Protein AF-0000000081608900 (afdb_homodimer)

pLDDT: mean 94.71, std 3.97, range [65.19, 98.69]

Sequence (304 aa):
MAKDMTLLWGSGSPPCWRIMITLEEKNLQGYNQKLLSFEKGEHKSKEVMEINPRGQLPAFKCGDVPLNESCAACFHLECKYKTQGTKLIPDCEVGRAQILQRVFEVNALTEKSSIVLYYNWMVPEGERHDSAVKRNKEALTAELKLWEGYLQMAKDMTLLWGSGSPPCWRIMITLEEKNLQGYNQKLLSFEKGEHKSKEVMEINPRGQLPAFKCGDVPLNESCAACFHLECKYKTQGTKLIPDCEVGRAQILQRVFEVNALTEKSSIVLYYNWMVPEGERHDSAVKRNKEALTAELKLWEGYLQ

Foldseek 3Di:
DQALKEWEAEPPDPLSVLLVVLCVQQVNDDYHYDYDDVVVLCLQPPVNCVQPVVSDPTFMDRRPDTDGGSLSSSVVSCVVSVPGGDNPQDPDPVRNVVVVVVSVLVVVLVVLVCCQVCVPVPDDPVRDDPVVNVVSVVSNVVSVVVVVVVVD/DQALKEWEAEPPDPLSVLLVVLCVQQVNDDYHYDYDDVVVLCLQPPVNCVQPVVSDPTFMDRRPDTDGGSVSSSVVSCVVSVVGGDNPQDPDPVRNVVVVVVSVLVVVLVVLVCCQPCVPVPDDPVRDDPVVNVVSVVSNVVSVVVVVVVVD

Nearest PDB structures (foldseek):
  6f01-assembly1_A  TM=7.827E-01  e=2.552E-08  Arabidopsis thaliana
  6f05-assembly4_E  TM=8.121E-01  e=6.643E-08  Arabidopsis thaliana
  6ezy-assembly1_A  TM=7.747E-01  e=3.241E-08  Arabidopsis thaliana
  6f05-assembly2_A  TM=8.000E-01  e=6.257E-08  Arabidopsis thaliana
  5a5k-assembly4_N  TM=7.366E-01  e=1.009E-07  Arabidopsis thaliana

Structure (mmCIF, N/CA/C/O backbone):
data_AF-0000000081608900-model_v1
#
loop_
_entity.id
_entity.type
_entity.pdbx_description
1 polymer 'Glutathione S-transferase A-like'
#
loop_
_atom_site.group_PDB
_atom_site.id
_atom_site.type_symbol
_atom_site.label_atom_id
_atom_site.label_alt_id
_atom_site.label_comp_id
_atom_site.label_asym_id
_atom_site.label_entity_id
_atom_site.label_seq_id
_atom_site.pdbx_PDB_ins_code
_atom_site.Cartn_x
_atom_site.Cartn_y
_atom_site.Cartn_z
_atom_site.occupancy
_atom_site.B_iso_or_equiv
_atom_site.auth_seq_id
_atom_site.auth_comp_id
_atom_site.auth_asym_id
_atom_site.auth_atom_id
_atom_site.pdbx_PDB_model_num
ATOM 1 N N . MET A 1 1 ? 21.922 20.281 3.809 1 65.19 1 MET A N 1
ATOM 2 C CA . MET A 1 1 ? 22.562 19.016 3.504 1 65.19 1 MET A CA 1
ATOM 3 C C . MET A 1 1 ? 21.953 17.891 4.324 1 65.19 1 MET A C 1
ATOM 5 O O . MET A 1 1 ? 21.516 18.094 5.449 1 65.19 1 MET A O 1
ATOM 9 N N . ALA A 1 2 ? 21.609 16.656 3.584 1 79.75 2 ALA A N 1
ATOM 10 C CA . ALA A 1 2 ? 20.906 15.539 4.203 1 79.75 2 ALA A CA 1
ATOM 11 C C . ALA A 1 2 ? 21.891 14.469 4.676 1 79.75 2 ALA A C 1
ATOM 13 O O . ALA A 1 2 ? 21.656 13.273 4.492 1 79.75 2 ALA A O 1
ATOM 14 N N . LYS A 1 3 ? 22.922 14.922 5.5 1 85.25 3 LYS A N 1
ATOM 15 C CA . LYS A 1 3 ? 24.047 14.062 5.84 1 85.25 3 LYS A CA 1
ATOM 16 C C . LYS A 1 3 ? 23.625 12.969 6.82 1 85.25 3 LYS A C 1
ATOM 18 O O . LYS A 1 3 ? 24.312 11.953 6.953 1 85.25 3 LYS A O 1
ATOM 23 N N . ASP A 1 4 ? 22.562 13.117 7.379 1 92.12 4 ASP A N 1
ATOM 24 C CA . ASP A 1 4 ? 22.141 12.141 8.383 1 92.12 4 ASP A CA 1
ATOM 25 C C . ASP A 1 4 ? 21.188 11.109 7.773 1 92.12 4 ASP A C 1
ATOM 27 O O . ASP A 1 4 ? 20.594 10.305 8.5 1 92.12 4 ASP A O 1
ATOM 31 N N . MET A 1 5 ? 21.188 11.102 6.391 1 95.81 5 MET A N 1
ATOM 32 C CA . MET A 1 5 ? 20.344 10.133 5.691 1 95.81 5 MET A CA 1
ATOM 33 C C . MET A 1 5 ? 21.203 9.109 4.949 1 95.81 5 MET A C 1
ATOM 35 O O . MET A 1 5 ? 22.281 9.43 4.457 1 95.81 5 MET A O 1
ATOM 39 N N . THR A 1 6 ? 20.672 7.883 4.926 1 97.56 6 THR A N 1
ATOM 40 C CA . THR A 1 6 ? 21.312 6.797 4.191 1 97.56 6 THR A CA 1
ATOM 41 C C . THR A 1 6 ? 20.297 6.062 3.32 1 97.56 6 THR A C 1
ATOM 43 O O . THR A 1 6 ? 19.234 5.68 3.795 1 97.56 6 THR A O 1
ATOM 46 N N . LEU A 1 7 ? 20.688 5.922 2.047 1 98.19 7 LEU A N 1
ATOM 47 C CA . LEU A 1 7 ? 19.844 5.195 1.106 1 98.19 7 LEU A CA 1
ATOM 48 C C . LEU A 1 7 ? 20.609 4.062 0.441 1 98.19 7 LEU A C 1
ATOM 50 O O . LEU A 1 7 ? 21.547 4.309 -0.317 1 98.19 7 LEU A O 1
ATOM 54 N N . LEU A 1 8 ? 20.297 2.852 0.807 1 98.69 8 LEU A N 1
ATOM 55 C CA . LEU A 1 8 ? 20.734 1.687 0.047 1 98.69 8 LEU A CA 1
ATOM 56 C C . LEU A 1 8 ? 19.734 1.343 -1.05 1 98.69 8 LEU A C 1
ATOM 58 O O . LEU A 1 8 ? 18.547 1.167 -0.777 1 98.69 8 LEU A O 1
ATOM 62 N N . TRP A 1 9 ? 20.234 1.292 -2.283 1 98.38 9 TRP A N 1
ATOM 63 C CA . TRP A 1 9 ? 19.297 1.194 -3.396 1 98.38 9 TRP A CA 1
ATOM 64 C C . TRP A 1 9 ? 19.859 0.31 -4.504 1 98.38 9 TRP A C 1
ATOM 66 O O . TRP A 1 9 ? 21.031 -0.037 -4.492 1 98.38 9 TRP A O 1
ATOM 76 N N . GLY A 1 10 ? 18.984 -0.191 -5.277 1 97.5 10 GLY A N 1
ATOM 77 C CA . GLY A 1 10 ? 19.344 -0.96 -6.453 1 97.5 10 GLY A CA 1
ATOM 78 C C . GLY A 1 10 ? 18.891 -0.324 -7.75 1 97.5 10 GLY A C 1
ATOM 79 O O . GLY A 1 10 ? 17.781 0.234 -7.816 1 97.5 10 GLY A O 1
ATOM 80 N N . SER A 1 11 ? 19.719 -0.5 -8.789 1 94.75 11 SER A N 1
ATOM 81 C CA . SER A 1 11 ? 19.391 0.067 -10.094 1 94.75 11 SER A CA 1
ATOM 82 C C . SER A 1 11 ? 18.156 -0.606 -10.688 1 94.75 11 SER A C 1
ATOM 84 O O . SER A 1 11 ? 18 -1.825 -10.586 1 94.75 11 SER A O 1
ATOM 86 N N . GLY A 1 12 ? 17.266 0.297 -11.297 1 91.19 12 GLY A N 1
ATOM 87 C CA . GLY A 1 12 ? 16.078 -0.234 -11.945 1 91.19 12 GLY A CA 1
ATOM 88 C C . GLY A 1 12 ? 14.922 -0.457 -10.992 1 91.19 12 GLY A C 1
ATOM 89 O O . GLY A 1 12 ? 13.836 -0.859 -11.414 1 91.19 12 GLY A O 1
ATOM 90 N N . SER A 1 13 ? 15.094 -0.244 -9.742 1 93.5 13 SER A N 1
ATOM 91 C CA . SER A 1 13 ? 14.039 -0.429 -8.75 1 93.5 13 SER A CA 1
ATOM 92 C C . SER A 1 13 ? 13.172 0.817 -8.625 1 93.5 13 SER A C 1
ATOM 94 O O . SER A 1 13 ? 13.617 1.842 -8.102 1 93.5 13 SER A O 1
ATOM 96 N N . PRO A 1 14 ? 11.953 0.73 -9.062 1 93.62 14 PRO A N 1
ATOM 97 C CA . PRO A 1 14 ? 11.062 1.89 -8.969 1 93.62 14 PRO A CA 1
ATOM 98 C C . PRO A 1 14 ? 10.883 2.385 -7.535 1 93.62 14 PRO A C 1
ATOM 100 O O . PRO A 1 14 ? 10.938 3.59 -7.281 1 93.62 14 PRO A O 1
ATOM 103 N N . PRO A 1 15 ? 10.773 1.469 -6.566 1 95.81 15 PRO A N 1
ATOM 104 C CA . PRO A 1 15 ? 10.672 1.967 -5.191 1 95.81 15 PRO A CA 1
ATOM 105 C C . PRO A 1 15 ? 11.906 2.752 -4.754 1 95.81 15 PRO A C 1
ATOM 107 O O . PRO A 1 15 ? 11.797 3.699 -3.973 1 95.81 15 PRO A O 1
ATOM 110 N N . CYS A 1 16 ? 13.031 2.42 -5.18 1 97.56 16 CYS A N 1
ATOM 111 C CA . CYS A 1 16 ? 14.242 3.18 -4.879 1 97.56 16 CYS A CA 1
ATOM 112 C C . CYS A 1 16 ? 14.211 4.543 -5.559 1 97.56 16 CYS A C 1
ATOM 114 O O . CYS A 1 16 ? 14.508 5.562 -4.93 1 97.56 16 CYS A O 1
ATOM 116 N N . TRP A 1 17 ? 13.797 4.512 -6.773 1 97.19 17 TRP A N 1
ATOM 117 C CA . TRP A 1 17 ? 13.773 5.75 -7.551 1 97.19 17 TRP A CA 1
ATOM 118 C C . TRP A 1 17 ? 12.766 6.738 -6.961 1 97.19 17 TRP A C 1
ATOM 120 O O . TRP A 1 17 ? 12.984 7.949 -7 1 97.19 17 TRP A O 1
ATOM 130 N N . ARG A 1 18 ? 11.711 6.277 -6.43 1 96.88 18 ARG A N 1
ATOM 131 C CA . ARG A 1 18 ? 10.719 7.141 -5.812 1 96.88 18 ARG A CA 1
ATOM 132 C C . ARG A 1 18 ? 11.336 7.992 -4.711 1 96.88 18 ARG A C 1
ATOM 134 O O . ARG A 1 18 ? 11.078 9.195 -4.629 1 96.88 18 ARG A O 1
ATOM 141 N N . ILE A 1 19 ? 12.102 7.375 -3.871 1 97.75 19 ILE A N 1
ATOM 142 C CA . ILE A 1 19 ? 12.75 8.086 -2.771 1 97.75 19 ILE A CA 1
ATOM 143 C C . ILE A 1 19 ? 13.766 9.078 -3.326 1 97.75 19 ILE A C 1
ATOM 145 O O . ILE A 1 19 ? 13.82 10.227 -2.885 1 97.75 19 ILE A O 1
ATOM 149 N N . MET A 1 20 ? 14.477 8.648 -4.34 1 97.81 20 MET A N 1
ATOM 150 C CA . MET A 1 20 ? 15.5 9.508 -4.934 1 97.81 20 MET A CA 1
ATOM 151 C C . MET A 1 20 ? 14.867 10.742 -5.566 1 97.81 20 MET A C 1
ATOM 153 O O . MET A 1 20 ? 15.375 11.852 -5.398 1 97.81 20 MET A O 1
ATOM 157 N N . ILE A 1 21 ? 13.828 10.523 -6.273 1 97.94 21 ILE A N 1
ATOM 158 C CA . ILE A 1 21 ? 13.117 11.641 -6.898 1 97.94 21 ILE A CA 1
ATOM 159 C C . ILE A 1 21 ? 12.609 12.602 -5.824 1 97.94 21 ILE A C 1
ATOM 161 O O . ILE A 1 21 ? 12.75 13.82 -5.953 1 97.94 21 ILE A O 1
ATOM 165 N N . THR A 1 22 ? 12.047 12.07 -4.742 1 97.75 22 THR A N 1
ATOM 166 C CA . THR A 1 22 ? 11.555 12.906 -3.652 1 97.75 22 THR A CA 1
ATOM 167 C C . THR A 1 22 ? 12.688 13.695 -3.018 1 97.75 22 THR A C 1
ATOM 169 O O . THR A 1 22 ? 12.539 14.891 -2.742 1 97.75 22 THR A O 1
ATOM 172 N N . LEU A 1 23 ? 13.797 13.055 -2.809 1 97.88 23 LEU A N 1
ATOM 173 C CA . LEU A 1 23 ? 14.953 13.734 -2.244 1 97.88 23 LEU A CA 1
ATOM 174 C C . LEU A 1 23 ? 15.391 14.898 -3.133 1 97.88 23 LEU A C 1
ATOM 176 O O . LEU A 1 23 ? 15.664 15.992 -2.641 1 97.88 23 LEU A O 1
ATOM 180 N N . GLU A 1 24 ? 15.383 14.625 -4.391 1 97.69 24 GLU A N 1
ATOM 181 C CA . GLU A 1 24 ? 15.75 15.68 -5.336 1 97.69 24 GLU A CA 1
ATOM 182 C C . GLU A 1 24 ? 14.742 16.828 -5.305 1 97.69 24 GLU A C 1
ATOM 184 O O . GLU A 1 24 ? 15.125 18 -5.242 1 97.69 24 GLU A O 1
ATOM 189 N N . GLU A 1 25 ? 13.492 16.516 -5.328 1 97.88 25 GLU A N 1
ATOM 190 C CA . GLU A 1 25 ? 12.438 17.516 -5.328 1 97.88 25 GLU A CA 1
ATOM 191 C C . GLU A 1 25 ? 12.484 18.359 -4.062 1 97.88 25 GLU A C 1
ATOM 193 O O . GLU A 1 25 ? 12.109 19.547 -4.086 1 97.88 25 GLU A O 1
ATOM 198 N N . LYS A 1 26 ? 12.992 17.812 -2.982 1 97.44 26 LYS A N 1
ATOM 199 C CA . LYS A 1 26 ? 13.031 18.516 -1.702 1 97.44 26 LYS A CA 1
ATOM 200 C C . LYS A 1 26 ? 14.383 19.188 -1.488 1 97.44 26 LYS A C 1
ATOM 202 O O . LYS A 1 26 ? 14.633 19.766 -0.427 1 97.44 26 LYS A O 1
ATOM 207 N N . ASN A 1 27 ? 15.234 19.109 -2.482 1 97.44 27 ASN A N 1
ATOM 208 C CA . ASN A 1 27 ? 16.562 19.703 -2.43 1 97.44 27 ASN A CA 1
ATOM 209 C C . ASN A 1 27 ? 17.391 19.109 -1.288 1 97.44 27 ASN A C 1
ATOM 211 O O . ASN A 1 27 ? 18.047 19.859 -0.548 1 97.44 27 ASN A O 1
ATOM 215 N N . LEU A 1 28 ? 17.219 17.891 -1.154 1 95.94 28 LEU A N 1
ATOM 216 C CA . LEU A 1 28 ? 18 17.156 -0.168 1 95.94 28 LEU A CA 1
ATOM 217 C C . LEU A 1 28 ? 19.141 16.391 -0.837 1 95.94 28 LEU A C 1
ATOM 219 O O . LEU A 1 28 ? 18.922 15.328 -1.41 1 95.94 28 LEU A O 1
ATOM 223 N N . GLN A 1 29 ? 20.266 17 -0.78 1 94.44 29 GLN A N 1
ATOM 224 C CA . GLN A 1 29 ? 21.453 16.438 -1.419 1 94.44 29 GLN A CA 1
ATOM 225 C C . GLN A 1 29 ? 22.531 16.109 -0.389 1 94.44 29 GLN A C 1
ATOM 227 O O . GLN A 1 29 ? 22.406 16.469 0.783 1 94.44 29 GLN A O 1
ATOM 232 N N . GLY A 1 30 ? 23.406 15.352 -0.835 1 94.62 30 GLY A N 1
ATOM 233 C CA . GLY A 1 30 ? 24.562 15.047 0.01 1 94.62 30 GLY A CA 1
ATOM 234 C C . GLY A 1 30 ? 24.281 13.938 1.011 1 94.62 30 GLY A C 1
ATOM 235 O O . GLY A 1 30 ? 25 13.805 2.004 1 94.62 30 GLY A O 1
ATOM 236 N N . TYR A 1 31 ? 23.188 13.219 0.79 1 96.31 31 TYR A N 1
ATOM 237 C CA . TYR A 1 31 ? 22.922 12.062 1.64 1 96.31 31 TYR A CA 1
ATOM 238 C C . TYR A 1 31 ? 23.828 10.898 1.275 1 96.31 31 TYR A C 1
ATOM 240 O O . TYR A 1 31 ? 24.328 10.82 0.154 1 96.31 31 TYR A O 1
ATOM 248 N N . ASN A 1 32 ? 24.047 10 2.279 1 96.75 32 ASN A N 1
ATOM 249 C CA . ASN A 1 32 ? 24.781 8.766 2.01 1 96.75 32 ASN A CA 1
ATOM 250 C C . ASN A 1 32 ? 23.969 7.797 1.164 1 96.75 32 ASN A C 1
ATOM 252 O O . ASN A 1 32 ? 22.75 7.66 1.36 1 96.75 32 ASN A O 1
ATOM 256 N N . GLN A 1 33 ? 24.641 7.23 0.178 1 97.31 33 GLN A N 1
ATOM 257 C CA . GLN A 1 33 ? 23.938 6.227 -0.609 1 97.31 33 GLN A CA 1
ATOM 258 C C . GLN A 1 33 ? 24.891 5.152 -1.116 1 97.31 33 GLN A C 1
ATOM 260 O O . GLN A 1 33 ? 26.094 5.379 -1.206 1 97.31 33 GLN A O 1
ATOM 265 N N . LYS A 1 34 ? 24.359 4.055 -1.37 1 98.19 34 LYS A N 1
ATOM 266 C CA . LYS A 1 34 ? 25.109 2.926 -1.92 1 98.19 34 LYS A CA 1
ATOM 267 C C . LYS A 1 34 ? 24.266 2.146 -2.926 1 98.19 34 LYS A C 1
ATOM 269 O O . LYS A 1 34 ? 23.125 1.765 -2.631 1 98.19 34 LYS A O 1
ATOM 274 N N . LEU A 1 35 ? 24.812 1.997 -4.082 1 98.38 35 LEU A N 1
ATOM 275 C CA . LEU A 1 35 ? 24.188 1.146 -5.098 1 98.38 35 LEU A CA 1
ATOM 276 C C . LEU A 1 35 ? 24.516 -0.323 -4.836 1 98.38 35 LEU A C 1
ATOM 278 O O . LEU A 1 35 ? 25.672 -0.696 -4.691 1 98.38 35 LEU A O 1
ATOM 282 N N . LEU A 1 36 ? 23.484 -1.136 -4.734 1 98.38 36 LEU A N 1
ATOM 283 C CA . LEU A 1 36 ? 23.641 -2.564 -4.484 1 98.38 36 LEU A CA 1
ATOM 284 C C . LEU A 1 36 ? 23.094 -3.381 -5.648 1 98.38 36 LEU A C 1
ATOM 286 O O . LEU A 1 36 ? 22.203 -2.92 -6.367 1 98.38 36 LEU A O 1
ATOM 290 N N . SER A 1 37 ? 23.641 -4.602 -5.816 1 96.94 37 SER A N 1
ATOM 291 C CA . SER A 1 37 ? 23.234 -5.488 -6.902 1 96.94 37 SER A CA 1
ATOM 292 C C . SER A 1 37 ? 22.219 -6.527 -6.43 1 96.94 37 SER A C 1
ATOM 294 O O . SER A 1 37 ? 22.516 -7.312 -5.527 1 96.94 37 SER A O 1
ATOM 296 N N . PHE A 1 38 ? 21.094 -6.59 -7.176 1 92.19 38 PHE A N 1
ATOM 297 C CA . PHE A 1 38 ? 20.141 -7.652 -6.898 1 92.19 38 PHE A CA 1
ATOM 298 C C . PHE A 1 38 ? 20.688 -9.008 -7.34 1 92.19 38 PHE A C 1
ATOM 300 O O . PHE A 1 38 ? 20.516 -10.008 -6.641 1 92.19 38 PHE A O 1
ATOM 307 N N . GLU A 1 39 ? 21.328 -9.023 -8.453 1 91.88 39 GLU A N 1
ATOM 308 C CA . GLU A 1 39 ? 21.875 -10.25 -9.031 1 91.88 39 GLU A CA 1
ATOM 309 C C . GLU A 1 39 ? 22.859 -10.93 -8.078 1 91.88 39 GLU A C 1
ATOM 311 O O . GLU A 1 39 ? 22.906 -12.156 -7.996 1 91.88 39 GLU A O 1
ATOM 316 N N . LYS A 1 40 ? 23.594 -10.164 -7.348 1 96.06 40 LYS A N 1
ATOM 317 C CA . LYS A 1 40 ? 24.609 -10.688 -6.438 1 96.06 40 LYS A CA 1
ATOM 318 C C . LYS A 1 40 ? 24.031 -10.953 -5.055 1 96.06 40 LYS A C 1
ATOM 320 O O . LYS A 1 40 ? 24.75 -11.32 -4.129 1 96.06 40 LYS A O 1
ATOM 325 N N . GLY A 1 41 ? 22.781 -10.617 -4.895 1 95.38 41 GLY A N 1
ATOM 326 C CA . GLY A 1 41 ? 22.109 -10.867 -3.623 1 95.38 41 GLY A CA 1
ATOM 327 C C . GLY A 1 41 ? 22.469 -9.859 -2.551 1 95.38 41 GLY A C 1
ATOM 328 O O . GLY A 1 41 ? 22.281 -10.125 -1.359 1 95.38 41 GLY A O 1
ATOM 329 N N . GLU A 1 42 ? 22.922 -8.734 -2.881 1 97.56 42 GLU A N 1
ATOM 330 C CA . GLU A 1 42 ? 23.406 -7.746 -1.921 1 97.56 42 GLU A CA 1
ATOM 331 C C . GLU A 1 42 ? 22.266 -7.152 -1.109 1 97.56 42 GLU A C 1
ATOM 333 O O . GLU A 1 42 ? 22.484 -6.566 -0.048 1 97.56 42 GLU A O 1
ATOM 338 N N . HIS A 1 43 ? 21.031 -7.309 -1.649 1 95.94 43 HIS A N 1
ATOM 339 C CA . HIS A 1 43 ? 19.859 -6.844 -0.902 1 95.94 43 HIS A CA 1
ATOM 340 C C . HIS A 1 43 ? 19.625 -7.691 0.342 1 95.94 43 HIS A C 1
ATOM 342 O O . HIS A 1 43 ? 18.844 -7.316 1.219 1 95.94 43 HIS A O 1
ATOM 348 N N . LYS A 1 44 ? 20.391 -8.766 0.48 1 97 44 LYS A N 1
ATOM 349 C CA . LYS A 1 44 ? 20.297 -9.609 1.664 1 97 44 LYS A CA 1
ATOM 350 C C . LYS A 1 44 ? 21.516 -9.438 2.57 1 97 44 LYS A C 1
ATOM 352 O O . LYS A 1 44 ? 21.688 -10.188 3.531 1 97 44 LYS A O 1
ATOM 357 N N . SER A 1 45 ? 22.328 -8.508 2.27 1 97.5 45 SER A N 1
ATOM 358 C CA . SER A 1 45 ? 23.516 -8.258 3.066 1 97.5 45 SER A CA 1
ATOM 359 C C . SER A 1 45 ? 23.156 -7.805 4.477 1 97.5 45 SER A C 1
ATOM 361 O O . SER A 1 45 ? 22.047 -7.348 4.719 1 97.5 45 SER A O 1
ATOM 363 N N . LYS A 1 46 ? 24.141 -7.895 5.383 1 97.44 46 LYS A N 1
ATOM 364 C CA . LYS A 1 46 ? 23.953 -7.461 6.766 1 97.44 46 LYS A CA 1
ATOM 365 C C . LYS A 1 46 ? 23.625 -5.973 6.832 1 97.44 46 LYS A C 1
ATOM 367 O O . LYS A 1 46 ? 22.797 -5.555 7.637 1 97.44 46 LYS A O 1
ATOM 372 N N . GLU A 1 47 ? 24.266 -5.238 5.988 1 96.5 47 GLU A N 1
ATOM 373 C CA . GLU A 1 47 ? 24.047 -3.795 5.961 1 96.5 47 GLU A CA 1
ATOM 374 C C . GLU A 1 47 ? 22.594 -3.461 5.641 1 96.5 47 GLU A C 1
ATOM 376 O O . GLU A 1 47 ? 22.016 -2.559 6.242 1 96.5 47 GLU A O 1
ATOM 381 N N . VAL A 1 48 ? 22 -4.188 4.691 1 97.88 48 VAL A N 1
ATOM 382 C CA . VAL A 1 48 ? 20.609 -3.975 4.32 1 97.88 48 VAL A CA 1
ATOM 383 C C . VAL A 1 48 ? 19.703 -4.484 5.434 1 97.88 48 VAL A C 1
ATOM 385 O O . VAL A 1 48 ? 18.781 -3.779 5.867 1 97.88 48 VAL A O 1
ATOM 388 N N . MET A 1 49 ? 20.031 -5.641 5.965 1 96.38 49 MET A N 1
ATOM 389 C CA . MET A 1 49 ? 19.172 -6.297 6.953 1 96.38 49 MET A CA 1
ATOM 390 C C . MET A 1 49 ? 19.109 -5.48 8.242 1 96.38 49 MET A C 1
ATOM 392 O O . MET A 1 49 ? 18.094 -5.508 8.945 1 96.38 49 MET A O 1
ATOM 396 N N . GLU A 1 50 ? 20.078 -4.691 8.547 1 94.88 50 GLU A N 1
ATOM 397 C CA . GLU A 1 50 ? 20.109 -3.852 9.742 1 94.88 50 GLU A CA 1
ATOM 398 C C . GLU A 1 50 ? 19.125 -2.693 9.633 1 94.88 50 GLU A C 1
ATOM 400 O O . GLU A 1 50 ? 18.625 -2.203 10.648 1 94.88 50 GLU A O 1
ATOM 405 N N . ILE A 1 51 ? 18.859 -2.314 8.414 1 95 51 ILE A N 1
ATOM 406 C CA . ILE A 1 51 ? 17.953 -1.196 8.203 1 95 51 ILE A CA 1
ATOM 407 C C . ILE A 1 51 ? 16.562 -1.724 7.863 1 95 51 ILE A C 1
ATOM 409 O O . ILE A 1 51 ? 15.562 -1.242 8.406 1 95 51 ILE A O 1
ATOM 413 N N . ASN A 1 52 ? 16.516 -2.758 7.023 1 96.25 52 ASN A N 1
ATOM 414 C CA . ASN A 1 52 ? 15.281 -3.367 6.539 1 96.25 52 ASN A CA 1
ATOM 415 C C . ASN A 1 52 ? 15.273 -4.879 6.762 1 96.25 52 ASN A C 1
ATOM 417 O O . ASN A 1 52 ? 15.727 -5.637 5.898 1 96.25 52 ASN A O 1
ATOM 421 N N . PRO A 1 53 ? 14.68 -5.332 7.75 1 94.25 53 PRO A N 1
ATOM 422 C CA . PRO A 1 53 ? 14.703 -6.758 8.078 1 94.25 53 PRO A CA 1
ATOM 423 C C . PRO A 1 53 ? 14.016 -7.621 7.02 1 94.25 53 PRO A C 1
ATOM 425 O O . PRO A 1 53 ? 14.117 -8.852 7.055 1 94.25 53 PRO A O 1
ATOM 428 N N . ARG A 1 54 ? 13.383 -7.023 6.066 1 94.88 54 ARG A N 1
ATOM 429 C CA . ARG A 1 54 ? 12.758 -7.77 4.977 1 94.88 54 ARG A CA 1
ATOM 430 C C . ARG A 1 54 ? 13.781 -8.102 3.895 1 94.88 54 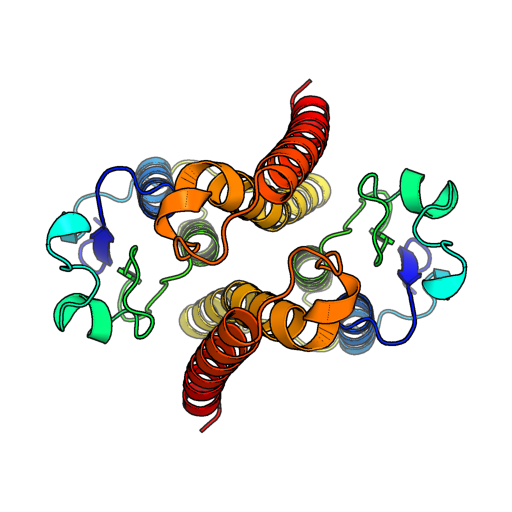ARG A C 1
ATOM 432 O O . ARG A 1 54 ? 13.492 -8.883 2.982 1 94.88 54 ARG A O 1
ATOM 439 N N . GLY A 1 55 ? 14.969 -7.516 4.008 1 95.88 55 GLY A N 1
ATOM 440 C CA . GLY A 1 55 ? 16 -7.773 3.012 1 95.88 55 GLY A CA 1
ATOM 441 C C . GLY A 1 55 ? 15.648 -7.238 1.637 1 95.88 55 GLY A C 1
ATOM 442 O O . GLY A 1 55 ? 15.93 -7.883 0.625 1 95.88 55 GLY A O 1
ATOM 443 N N . GLN A 1 56 ? 15.008 -6.129 1.673 1 95.19 56 GLN A N 1
ATOM 444 C CA . GLN A 1 56 ? 14.578 -5.5 0.428 1 95.19 56 GLN A CA 1
ATOM 445 C C . GLN A 1 56 ? 15.25 -4.141 0.242 1 95.19 56 GLN A C 1
ATOM 447 O O . GLN A 1 56 ? 15.797 -3.578 1.192 1 95.19 56 GLN A O 1
ATOM 452 N N . LEU A 1 57 ? 15.266 -3.66 -0.95 1 96.88 57 LEU A N 1
ATOM 453 C CA . LEU A 1 57 ? 15.609 -2.279 -1.274 1 96.88 57 LEU A CA 1
ATOM 454 C C . LEU A 1 57 ? 14.375 -1.502 -1.723 1 96.88 57 LEU A C 1
ATOM 456 O O . LEU A 1 57 ? 13.477 -2.064 -2.35 1 96.88 57 LEU A O 1
ATOM 460 N N . PRO A 1 58 ? 14.281 -0.349 -1.354 1 97.75 58 PRO A N 1
ATOM 461 C CA . PRO A 1 58 ? 15.25 0.487 -0.651 1 97.75 58 PRO A CA 1
ATOM 462 C C . PRO A 1 58 ? 15.367 0.14 0.832 1 97.75 58 PRO A C 1
ATOM 464 O O . PRO A 1 58 ? 14.422 -0.381 1.424 1 97.75 58 PRO A O 1
ATOM 467 N N . ALA A 1 59 ? 16.516 0.27 1.321 1 97.88 59 ALA A N 1
ATOM 468 C CA . ALA A 1 59 ? 16.75 0.452 2.752 1 97.88 59 ALA A CA 1
ATOM 469 C C . ALA A 1 59 ? 17.188 1.882 3.061 1 97.88 59 ALA A C 1
ATOM 471 O O . ALA A 1 59 ? 18.25 2.312 2.641 1 97.88 59 ALA A O 1
ATOM 472 N N . PHE A 1 60 ? 16.281 2.621 3.678 1 98.12 60 PHE A N 1
ATOM 473 C CA . PHE A 1 60 ? 16.469 4.059 3.84 1 98.12 60 PHE A CA 1
ATOM 474 C C . PHE A 1 60 ? 16.359 4.457 5.309 1 98.12 60 PHE A C 1
ATOM 476 O O . PHE A 1 60 ? 15.477 3.982 6.023 1 98.12 60 PHE A O 1
ATOM 483 N N . LYS A 1 61 ? 17.312 5.312 5.738 1 95.5 61 LYS A N 1
ATOM 484 C CA . LYS A 1 61 ? 17.281 5.934 7.059 1 95.5 61 LYS A CA 1
ATOM 485 C C . LYS A 1 61 ? 17.266 7.457 6.949 1 95.5 61 LYS A C 1
ATOM 487 O O . LYS A 1 61 ? 18.125 8.047 6.277 1 95.5 61 LYS A O 1
ATOM 492 N N . CYS A 1 62 ? 16.328 8.023 7.512 1 94.31 62 CYS A N 1
ATOM 493 C CA . CYS A 1 62 ? 16.297 9.461 7.738 1 94.31 62 CYS A CA 1
ATOM 494 C C . CYS A 1 62 ? 16.609 9.789 9.188 1 94.31 62 CYS A C 1
ATOM 496 O O . CYS A 1 62 ? 15.734 9.742 10.047 1 94.31 62 CYS A O 1
ATOM 498 N N . GLY A 1 63 ? 17.812 10.172 9.414 1 89.62 63 GLY A N 1
ATOM 499 C CA . GLY A 1 63 ? 18.266 10.188 10.797 1 89.62 63 GLY A CA 1
ATOM 500 C C . GLY A 1 63 ? 18.297 8.805 11.43 1 89.62 63 GLY A C 1
ATOM 501 O O . GLY A 1 63 ? 18.891 7.879 10.875 1 89.62 63 GLY A O 1
ATOM 502 N N . ASP A 1 64 ? 17.578 8.656 12.453 1 86.94 64 ASP A N 1
ATOM 503 C CA . ASP A 1 64 ? 17.562 7.375 13.156 1 86.94 64 ASP A CA 1
ATOM 504 C C . ASP A 1 64 ? 16.297 6.582 12.836 1 86.94 64 ASP A C 1
ATOM 506 O O . ASP A 1 64 ? 16.078 5.516 13.414 1 86.94 64 ASP A O 1
ATOM 510 N N . VAL A 1 65 ? 15.641 7.035 11.883 1 88.31 65 VAL A N 1
ATOM 511 C CA . VAL A 1 65 ? 14.352 6.418 11.602 1 88.31 65 VAL A CA 1
ATOM 512 C C . VAL A 1 65 ? 14.438 5.605 10.312 1 88.31 65 VAL A C 1
ATOM 514 O O . VAL A 1 65 ? 14.648 6.16 9.234 1 88.31 65 VAL A O 1
ATOM 517 N N . PRO A 1 66 ? 14.289 4.309 10.406 1 92.56 66 PRO A N 1
ATOM 518 C CA . PRO A 1 66 ? 14.211 3.531 9.172 1 92.56 66 PRO A CA 1
ATOM 519 C C . PRO A 1 66 ? 12.875 3.713 8.445 1 92.56 66 PRO A C 1
ATOM 521 O O . PRO A 1 66 ? 11.82 3.742 9.086 1 92.56 66 PRO A O 1
ATOM 524 N N . LEU A 1 67 ? 12.945 3.928 7.191 1 94 67 LEU A N 1
ATOM 525 C CA . LEU A 1 67 ? 11.789 4.09 6.32 1 94 67 LEU A CA 1
ATOM 526 C C . LEU A 1 67 ? 11.945 3.271 5.043 1 94 67 LEU A C 1
ATOM 528 O O . LEU A 1 67 ? 12.227 3.828 3.977 1 94 67 LEU A O 1
ATOM 532 N N . ASN A 1 68 ? 11.633 2.043 5.172 1 92.62 68 ASN A N 1
ATOM 533 C CA . ASN A 1 68 ? 11.961 1.132 4.078 1 92.62 68 ASN A CA 1
ATOM 534 C C . ASN A 1 68 ? 10.828 1.04 3.064 1 92.62 68 ASN A C 1
ATOM 536 O O . ASN A 1 68 ? 11.047 0.662 1.912 1 92.62 68 ASN A O 1
ATOM 540 N N . GLU A 1 69 ? 9.609 1.321 3.434 1 95.44 69 GLU A N 1
ATOM 541 C CA . GLU A 1 69 ? 8.523 1.462 2.471 1 95.44 69 GLU A CA 1
ATOM 542 C C . GLU A 1 69 ? 8.633 2.773 1.7 1 95.44 69 GLU A C 1
ATOM 544 O O . GLU A 1 69 ? 8.531 3.854 2.287 1 95.44 69 GLU A O 1
ATOM 549 N N . SER A 1 70 ? 8.719 2.654 0.381 1 96.44 70 SER A N 1
ATOM 550 C CA . SER A 1 70 ? 9.094 3.812 -0.422 1 96.44 70 SER A CA 1
ATOM 551 C C . SER A 1 70 ? 8.047 4.914 -0.33 1 96.44 70 SER A C 1
ATOM 553 O O . SER A 1 70 ? 8.383 6.098 -0.245 1 96.44 70 SER A O 1
ATOM 555 N N . CYS A 1 71 ? 6.75 4.582 -0.337 1 95.56 71 CYS A N 1
ATOM 556 C CA . CYS A 1 71 ? 5.715 5.602 -0.215 1 95.56 71 CYS A CA 1
ATOM 557 C C . CYS A 1 71 ? 5.742 6.242 1.168 1 95.56 71 CYS A C 1
ATOM 559 O O . CYS A 1 71 ? 5.559 7.453 1.299 1 95.56 71 CYS A O 1
ATOM 561 N N . ALA A 1 72 ? 5.984 5.406 2.168 1 95.38 72 ALA A N 1
ATOM 562 C CA . ALA A 1 72 ? 6.129 5.941 3.521 1 95.38 72 ALA A CA 1
ATOM 563 C C . ALA A 1 72 ? 7.277 6.945 3.598 1 95.38 72 ALA A C 1
ATOM 565 O O . ALA A 1 72 ? 7.133 8.016 4.188 1 95.38 72 ALA A O 1
ATOM 566 N N . ALA A 1 73 ? 8.344 6.59 2.996 1 96.88 73 ALA A N 1
ATOM 567 C CA . ALA A 1 73 ? 9.516 7.461 2.979 1 96.88 73 ALA A CA 1
ATOM 568 C C . ALA A 1 73 ? 9.203 8.789 2.297 1 96.88 73 ALA A C 1
ATOM 570 O O . ALA A 1 73 ? 9.57 9.852 2.799 1 96.88 73 ALA A O 1
ATOM 571 N N . CYS A 1 74 ? 8.516 8.727 1.203 1 96.75 74 CYS A N 1
ATOM 572 C CA . CYS A 1 74 ? 8.164 9.938 0.472 1 96.75 74 CYS A CA 1
ATOM 573 C C . CYS A 1 74 ? 7.27 10.836 1.311 1 96.75 74 CYS A C 1
ATOM 575 O O . CYS A 1 74 ? 7.496 12.047 1.389 1 96.75 74 CYS A O 1
ATOM 577 N N . PHE A 1 75 ? 6.316 10.219 1.95 1 94.56 75 PHE A N 1
ATOM 578 C CA . PHE A 1 75 ? 5.422 10.992 2.797 1 94.56 75 PHE A CA 1
ATOM 579 C C . PHE A 1 75 ? 6.184 11.625 3.957 1 94.56 75 PHE A C 1
ATOM 581 O O . PHE A 1 75 ? 5.977 12.797 4.277 1 94.56 75 PHE A O 1
ATOM 588 N N . HIS A 1 76 ? 7.031 10.883 4.543 1 95.44 76 HIS A N 1
ATOM 589 C CA . HIS A 1 76 ? 7.82 11.391 5.66 1 95.44 76 HIS A CA 1
ATOM 590 C C . HIS A 1 76 ? 8.672 12.586 5.238 1 95.44 76 HIS A C 1
ATOM 592 O O . HIS A 1 76 ? 8.672 13.617 5.91 1 95.44 76 HIS A O 1
ATOM 598 N N . LEU A 1 77 ? 9.336 12.453 4.141 1 95.88 77 LEU A N 1
ATOM 599 C CA . LEU A 1 77 ? 10.195 13.516 3.637 1 95.88 77 LEU A CA 1
ATOM 600 C C . LEU A 1 77 ? 9.391 14.766 3.312 1 95.88 77 LEU A C 1
ATOM 602 O O . LEU A 1 77 ? 9.812 15.883 3.627 1 95.88 77 LEU A O 1
ATOM 606 N N . GLU A 1 78 ? 8.25 14.531 2.688 1 95.44 78 GLU A N 1
ATOM 607 C CA . GLU A 1 78 ? 7.398 15.664 2.354 1 95.44 78 GLU A CA 1
ATOM 608 C C . GLU A 1 78 ? 6.918 16.375 3.609 1 95.44 78 GLU A C 1
ATOM 610 O O . GLU A 1 78 ? 6.875 17.609 3.65 1 95.44 78 GLU A O 1
ATOM 615 N N . CYS A 1 79 ? 6.586 15.641 4.609 1 91.19 79 CYS A N 1
ATOM 616 C CA . CYS A 1 79 ? 6.098 16.234 5.848 1 91.19 79 CYS A CA 1
ATOM 617 C C . CYS A 1 79 ? 7.223 16.922 6.605 1 91.19 79 CYS A C 1
ATOM 619 O O . CYS A 1 79 ? 7.066 18.062 7.059 1 91.19 79 CYS A O 1
ATOM 621 N N . LYS A 1 80 ? 8.289 16.328 6.699 1 92 80 LYS A N 1
ATOM 622 C CA . LYS A 1 80 ? 9.422 16.828 7.484 1 92 80 LYS A CA 1
ATOM 623 C C . LYS A 1 80 ? 10.031 18.062 6.844 1 92 80 LYS A C 1
ATOM 625 O O . LYS A 1 80 ? 10.469 18.984 7.547 1 92 80 LYS A O 1
ATOM 630 N N . TYR A 1 81 ? 10.016 18.062 5.57 1 94.25 81 TYR A N 1
ATOM 631 C CA . TYR A 1 81 ? 10.641 19.156 4.836 1 94.25 81 TYR A CA 1
ATOM 632 C C . TYR A 1 81 ? 9.617 19.906 3.99 1 94.25 81 TYR A C 1
ATOM 634 O O . TYR A 1 81 ? 9.891 20.25 2.84 1 94.25 81 TYR A O 1
ATOM 642 N N . LYS A 1 82 ? 8.562 20.156 4.594 1 91.31 82 LYS A N 1
ATOM 643 C CA . LYS A 1 82 ? 7.395 20.703 3.908 1 91.31 82 LYS A CA 1
ATOM 644 C C . LYS A 1 82 ? 7.723 22.031 3.232 1 91.31 82 LYS A C 1
ATOM 646 O O . LYS A 1 82 ? 7.227 22.312 2.141 1 91.31 82 LYS A O 1
ATOM 651 N N . THR A 1 83 ? 8.539 22.844 3.811 1 93.69 83 THR A N 1
ATOM 652 C CA . THR A 1 83 ? 8.789 24.203 3.32 1 93.69 83 THR A CA 1
ATOM 653 C C . THR A 1 83 ? 10.047 24.234 2.465 1 93.69 83 THR A C 1
ATOM 655 O O . THR A 1 83 ? 10.508 25.312 2.076 1 93.69 83 THR A O 1
ATOM 658 N N . GLN A 1 84 ? 10.555 23.156 2.266 1 94.81 84 GLN A N 1
ATOM 659 C CA . GLN A 1 84 ? 11.789 23.078 1.482 1 94.81 84 GLN A CA 1
ATOM 660 C C . GLN A 1 84 ? 11.539 22.422 0.13 1 94.81 84 GLN A C 1
ATOM 662 O O . GLN A 1 84 ? 10.859 21.391 0.051 1 94.81 84 GLN A O 1
ATOM 667 N N . GLY A 1 85 ? 12.039 23.047 -0.87 1 96.62 85 GLY A N 1
ATOM 668 C CA . GLY A 1 85 ? 11.891 22.469 -2.197 1 96.62 85 GLY A CA 1
ATOM 669 C C . GLY A 1 85 ? 10.453 22.484 -2.695 1 96.62 85 GLY A C 1
ATOM 670 O O . GLY A 1 85 ? 9.664 23.359 -2.301 1 96.62 85 GLY A O 1
ATOM 671 N N . THR A 1 86 ? 10.195 21.562 -3.574 1 96.69 86 THR A N 1
ATOM 672 C CA . THR A 1 86 ? 8.875 21.469 -4.195 1 96.69 86 THR A CA 1
ATOM 673 C C . THR A 1 86 ? 7.848 20.922 -3.207 1 96.69 86 THR A C 1
ATOM 675 O O . THR A 1 86 ? 8.117 19.969 -2.479 1 96.69 86 THR A O 1
ATOM 678 N N . LYS A 1 87 ? 6.766 21.609 -3.152 1 95.81 87 LYS A N 1
ATOM 679 C CA . LYS A 1 87 ? 5.648 21.062 -2.383 1 95.81 87 LYS A CA 1
ATOM 680 C C . LYS A 1 87 ? 4.957 19.938 -3.141 1 95.81 87 LYS A C 1
ATOM 682 O O . LYS A 1 87 ? 4.316 20.172 -4.168 1 95.81 87 LYS A O 1
ATOM 687 N N . LEU A 1 88 ? 5.008 18.75 -2.666 1 95.62 88 LEU A N 1
ATOM 688 C CA . LEU A 1 88 ? 4.57 17.562 -3.393 1 95.62 88 LEU A CA 1
ATOM 689 C C . LEU A 1 88 ? 3.107 17.25 -3.09 1 95.62 88 LEU A C 1
ATOM 691 O O . LEU A 1 88 ? 2.447 16.547 -3.857 1 95.62 88 LEU A O 1
ATOM 695 N N . ILE A 1 89 ? 2.621 17.656 -1.955 1 93.5 89 ILE A N 1
ATOM 696 C CA . ILE A 1 89 ? 1.23 17.469 -1.562 1 93.5 89 ILE A CA 1
ATOM 697 C C . ILE A 1 89 ? 0.545 18.828 -1.399 1 93.5 89 ILE A C 1
ATOM 699 O O . ILE A 1 89 ? 0.995 19.656 -0.618 1 93.5 89 ILE A O 1
ATOM 703 N N . PRO A 1 90 ? -0.494 19.016 -2.141 1 92.25 90 PRO A N 1
ATOM 704 C CA . PRO A 1 90 ? -1.183 20.297 -2.025 1 92.25 90 PRO A CA 1
ATOM 705 C C . PRO A 1 90 ? -1.817 20.516 -0.651 1 92.25 90 PRO A C 1
ATOM 707 O O . PRO A 1 90 ? -2.135 19.531 0.039 1 92.25 90 PRO A O 1
ATOM 710 N N . ASP A 1 91 ? -2.129 21.797 -0.273 1 88.62 91 ASP A N 1
ATOM 711 C CA . ASP A 1 91 ? -2.672 22.141 1.04 1 88.62 91 ASP A CA 1
ATOM 712 C C . ASP A 1 91 ? -4.184 21.938 1.076 1 88.62 91 ASP A C 1
ATOM 714 O O . ASP A 1 91 ? -4.77 21.766 2.148 1 88.62 91 ASP A O 1
ATOM 718 N N . CYS A 1 92 ? -4.746 22.016 -0.082 1 90.88 92 CYS A N 1
ATOM 719 C CA . CYS A 1 92 ? -6.199 21.906 -0.107 1 90.88 92 CYS A CA 1
ATOM 720 C C . CYS A 1 92 ? -6.637 20.469 0.2 1 90.88 92 CYS A C 1
ATOM 722 O O . CYS A 1 92 ? -5.965 19.516 -0.191 1 90.88 92 CYS A O 1
ATOM 724 N N . GLU A 1 93 ? -7.664 20.359 0.852 1 90.06 93 GLU A N 1
ATOM 725 C CA . GLU A 1 93 ? -8.18 19.094 1.356 1 90.06 93 GLU A CA 1
ATOM 726 C C . GLU A 1 93 ? -8.445 18.109 0.218 1 90.06 93 GLU A 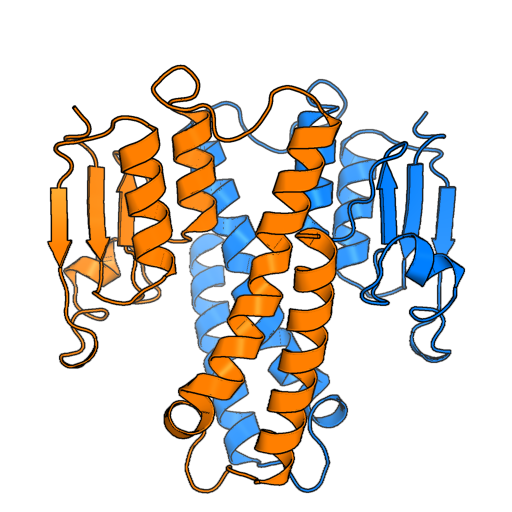C 1
ATOM 728 O O . GLU A 1 93 ? -8.031 16.953 0.282 1 90.06 93 GLU A O 1
ATOM 733 N N . VAL A 1 94 ? -9.094 18.578 -0.812 1 90.81 94 VAL A N 1
ATOM 734 C CA . VAL A 1 94 ? -9.477 17.719 -1.93 1 90.81 94 VAL A CA 1
ATOM 735 C C . VAL A 1 94 ? -8.234 17.188 -2.631 1 90.81 94 VAL A C 1
ATOM 737 O O . VAL A 1 94 ? -8.141 15.992 -2.924 1 90.81 94 VAL A O 1
ATOM 740 N N . GLY A 1 95 ? -7.293 18.078 -2.875 1 92.62 95 GLY A N 1
ATOM 741 C CA . GLY A 1 95 ? -6.055 17.656 -3.514 1 92.62 95 GLY A CA 1
ATOM 742 C C . GLY A 1 95 ? -5.273 16.641 -2.701 1 92.62 95 GLY A C 1
ATOM 743 O O . GLY A 1 95 ? -4.766 15.664 -3.244 1 92.62 95 GLY A O 1
ATOM 744 N N . ARG A 1 96 ? -5.172 16.828 -1.438 1 93.06 96 ARG A N 1
ATOM 745 C CA . ARG A 1 96 ? -4.484 15.891 -0.547 1 93.06 96 ARG A CA 1
ATOM 746 C C . ARG A 1 96 ? -5.16 14.523 -0.556 1 93.06 96 ARG A C 1
ATOM 748 O O . ARG A 1 96 ? -4.488 13.492 -0.626 1 93.06 96 ARG A O 1
ATOM 755 N N . ALA A 1 97 ? -6.465 14.539 -0.559 1 93.81 97 ALA A N 1
ATOM 756 C CA . ALA A 1 97 ? -7.227 13.297 -0.568 1 93.81 97 ALA A CA 1
ATOM 757 C C . ALA A 1 97 ? -6.996 12.523 -1.865 1 93.81 97 ALA A C 1
ATOM 759 O O . ALA A 1 97 ? -6.852 11.297 -1.85 1 93.81 97 ALA A O 1
ATOM 760 N N . GLN A 1 98 ? -6.953 13.234 -2.926 1 91.88 98 GLN A N 1
ATOM 761 C CA . GLN A 1 98 ? -6.75 12.609 -4.227 1 91.88 98 GLN A CA 1
ATOM 762 C C . GLN A 1 98 ? -5.367 11.977 -4.32 1 91.88 98 GLN A C 1
ATOM 764 O O . GLN A 1 98 ? -5.219 10.867 -4.84 1 91.88 98 GLN A O 1
ATOM 769 N N . ILE A 1 99 ? -4.398 12.625 -3.824 1 93.69 99 ILE A N 1
ATOM 770 C CA . ILE A 1 99 ? -3.037 12.102 -3.832 1 93.69 99 ILE A CA 1
ATOM 771 C C . ILE A 1 99 ? -2.961 10.836 -2.977 1 93.69 99 ILE A C 1
ATOM 773 O O . ILE A 1 99 ? -2.402 9.828 -3.402 1 93.69 99 ILE A O 1
ATOM 777 N N . LEU A 1 100 ? -3.557 10.898 -1.808 1 93.31 100 LEU A N 1
ATOM 778 C CA . LEU A 1 100 ? -3.57 9.734 -0.93 1 93.31 100 LEU A CA 1
ATOM 779 C C . LEU A 1 100 ? -4.211 8.539 -1.624 1 93.31 100 LEU A C 1
ATOM 781 O O . LEU A 1 100 ? -3.658 7.438 -1.607 1 93.31 100 LEU A O 1
ATOM 785 N N . GLN A 1 101 ? -5.289 8.812 -2.301 1 94.81 101 GLN A N 1
ATOM 786 C CA . GLN A 1 101 ? -5.992 7.758 -3.023 1 94.81 101 GLN A CA 1
ATOM 787 C C . GLN A 1 101 ? -5.098 7.141 -4.094 1 94.81 101 GLN A C 1
ATOM 789 O O . GLN A 1 101 ? -4.973 5.914 -4.172 1 94.81 101 GLN A O 1
ATOM 794 N N . ARG A 1 102 ? -4.465 7.945 -4.812 1 94.19 102 ARG A N 1
ATOM 795 C CA . ARG A 1 102 ? -3.645 7.473 -5.926 1 94.19 102 ARG A CA 1
ATOM 796 C C . ARG A 1 102 ? -2.41 6.73 -5.422 1 94.19 102 ARG A C 1
ATOM 798 O O . ARG A 1 102 ? -1.997 5.73 -6.012 1 94.19 102 ARG A O 1
ATOM 805 N N . VAL A 1 103 ? -1.812 7.18 -4.371 1 94.38 103 VAL A N 1
ATOM 806 C CA . VAL A 1 103 ? -0.604 6.578 -3.816 1 94.38 103 VAL A CA 1
ATOM 807 C C . VAL A 1 103 ? -0.899 5.148 -3.365 1 94.38 103 VAL A C 1
ATOM 809 O O . VAL A 1 103 ? -0.105 4.238 -3.607 1 94.38 103 VAL A O 1
ATOM 812 N N . PHE A 1 104 ? -1.99 4.934 -2.777 1 94.5 104 PHE A N 1
ATOM 813 C CA . PHE A 1 104 ? -2.314 3.588 -2.318 1 94.5 104 PHE A CA 1
ATOM 814 C C . PHE A 1 104 ? -2.781 2.717 -3.479 1 94.5 104 PHE A C 1
ATOM 816 O O . PHE A 1 104 ? -2.525 1.511 -3.498 1 94.5 104 PHE A O 1
ATOM 823 N N . GLU A 1 105 ? -3.369 3.35 -4.527 1 94 105 GLU A N 1
ATOM 824 C CA . GLU A 1 105 ? -3.811 2.594 -5.699 1 94 105 GLU A CA 1
ATOM 825 C C . GLU A 1 105 ? -2.619 2.092 -6.512 1 94 105 GLU A C 1
ATOM 827 O O . GLU A 1 105 ? -2.727 1.094 -7.227 1 94 105 GLU A O 1
ATOM 832 N N . VAL A 1 106 ? -1.572 2.793 -6.395 1 93.5 106 VAL A N 1
ATOM 833 C CA . VAL A 1 106 ? -0.417 2.428 -7.207 1 93.5 106 VAL A CA 1
ATOM 834 C C . VAL A 1 106 ? 0.066 1.031 -6.82 1 93.5 106 VAL A C 1
ATOM 836 O O . VAL A 1 106 ? 0.678 0.333 -7.633 1 93.5 106 VAL A O 1
ATOM 839 N N . ASN A 1 107 ? -0.172 0.634 -5.598 1 90.75 107 ASN A N 1
ATOM 840 C CA . ASN A 1 107 ? 0.212 -0.703 -5.156 1 90.75 107 ASN A CA 1
ATOM 841 C C . ASN A 1 107 ? -0.408 -1.783 -6.039 1 90.75 107 ASN A C 1
ATOM 843 O O . ASN A 1 107 ? 0.251 -2.768 -6.379 1 90.75 107 ASN A O 1
ATOM 847 N N . ALA A 1 108 ? -1.68 -1.556 -6.387 1 92.94 108 ALA A N 1
ATOM 848 C CA . ALA A 1 108 ? -2.352 -2.512 -7.262 1 92.94 108 ALA A CA 1
ATOM 849 C C . ALA A 1 108 ? -1.689 -2.557 -8.633 1 92.94 108 ALA A C 1
ATOM 851 O O . ALA A 1 108 ? -1.482 -3.637 -9.195 1 92.94 108 ALA A O 1
ATOM 852 N N . LEU A 1 109 ? -1.371 -1.432 -9.172 1 94.81 109 LEU A N 1
ATOM 853 C CA . LEU A 1 109 ? -0.7 -1.36 -10.469 1 94.81 109 LEU A CA 1
ATOM 854 C C . LEU A 1 109 ? 0.656 -2.055 -10.414 1 94.81 109 LEU A C 1
ATOM 856 O O . LEU A 1 109 ? 0.985 -2.85 -11.297 1 94.81 109 LEU A O 1
ATOM 860 N N . THR A 1 110 ? 1.406 -1.759 -9.367 1 92.38 110 THR A N 1
ATOM 861 C CA . THR A 1 110 ? 2.736 -2.336 -9.211 1 92.38 110 THR A CA 1
ATOM 862 C C . THR A 1 110 ? 2.656 -3.854 -9.078 1 92.38 110 THR A C 1
ATOM 864 O O . THR A 1 110 ? 3.422 -4.582 -9.711 1 92.38 110 THR A O 1
ATOM 867 N N . GLU A 1 111 ? 1.775 -4.289 -8.289 1 92.44 111 GLU A N 1
ATOM 868 C CA . GLU A 1 111 ? 1.599 -5.723 -8.078 1 92.44 111 GLU A CA 1
ATOM 869 C C . GLU A 1 111 ? 1.238 -6.43 -9.383 1 92.44 111 GLU A C 1
ATOM 871 O O . GLU A 1 111 ? 1.876 -7.418 -9.758 1 92.44 111 GLU A O 1
ATOM 876 N N . LYS A 1 112 ? 0.264 -5.938 -10.102 1 96.19 112 LYS A N 1
ATOM 877 C CA . LYS A 1 112 ? -0.192 -6.574 -11.336 1 96.19 112 LYS A CA 1
ATOM 878 C C . LYS A 1 112 ? 0.886 -6.52 -12.414 1 96.19 112 LYS A C 1
ATOM 880 O O . LYS A 1 112 ? 1.045 -7.465 -13.188 1 96.19 112 LYS A O 1
ATOM 885 N N . SER A 1 113 ? 1.545 -5.445 -12.477 1 96.25 113 SER A N 1
ATOM 886 C CA . SER A 1 113 ? 2.66 -5.348 -13.414 1 96.25 113 SER A CA 1
ATOM 887 C C . SER A 1 113 ? 3.742 -6.375 -13.094 1 96.25 113 SER A C 1
ATOM 889 O O . SER A 1 113 ? 4.238 -7.059 -13.992 1 96.25 113 SER A O 1
ATOM 891 N N . SER A 1 114 ? 4.094 -6.484 -11.812 1 93.44 114 SER A N 1
ATOM 892 C CA . SER A 1 114 ? 5.152 -7.398 -11.391 1 93.44 114 SER A CA 1
ATOM 893 C C . SER A 1 114 ? 4.777 -8.852 -11.688 1 93.44 114 SER A C 1
ATOM 895 O O . SER A 1 114 ? 5.621 -9.641 -12.117 1 93.44 114 SER A O 1
ATOM 897 N N . ILE A 1 115 ? 3.514 -9.188 -11.453 1 94.56 115 ILE A N 1
ATOM 898 C CA . ILE A 1 115 ? 3.021 -10.539 -11.688 1 94.56 115 ILE A CA 1
ATOM 899 C C . ILE A 1 115 ? 3.225 -10.914 -13.156 1 94.56 115 ILE A C 1
ATOM 901 O O . ILE A 1 115 ? 3.6 -12.047 -13.469 1 94.56 115 ILE A O 1
ATOM 905 N N . VAL A 1 116 ? 3.006 -9.953 -14.031 1 96.94 116 VAL A N 1
ATOM 906 C CA . VAL A 1 116 ? 3.135 -10.219 -15.469 1 96.94 116 VAL A CA 1
ATOM 907 C C . VAL A 1 116 ? 4.609 -10.203 -15.859 1 96.94 116 VAL A C 1
ATOM 909 O O . VAL A 1 116 ? 5.094 -11.141 -16.5 1 96.94 116 VAL A O 1
ATOM 912 N N . LEU A 1 117 ? 5.324 -9.258 -15.414 1 94 117 LEU A N 1
ATOM 913 C CA . LEU A 1 117 ? 6.691 -9.039 -15.867 1 94 117 LEU A CA 1
ATOM 914 C C . LEU A 1 117 ? 7.633 -10.102 -15.305 1 94 117 LEU A C 1
ATOM 916 O O . LEU A 1 117 ? 8.578 -10.523 -15.984 1 94 117 LEU A O 1
ATOM 920 N N . TYR A 1 118 ? 7.383 -10.547 -14.133 1 92.56 118 TYR A N 1
ATOM 921 C CA . TYR A 1 118 ? 8.328 -11.43 -13.453 1 92.56 118 TYR A CA 1
ATOM 922 C C . TYR A 1 118 ? 7.719 -12.812 -13.234 1 92.56 118 TYR A C 1
ATOM 924 O O . TYR A 1 118 ? 8.109 -13.531 -12.312 1 92.56 118 TYR A O 1
ATOM 932 N N . TYR A 1 119 ? 6.754 -13.125 -13.961 1 95.88 119 TYR A N 1
ATOM 933 C CA . TYR A 1 119 ? 6.023 -14.383 -13.797 1 95.88 119 TYR A CA 1
ATOM 934 C C . TYR A 1 119 ? 6.98 -15.57 -13.758 1 95.88 119 TYR A C 1
ATOM 936 O O . TYR A 1 119 ? 6.945 -16.375 -12.82 1 95.88 119 TYR A O 1
ATOM 944 N N . ASN A 1 120 ? 7.914 -15.664 -14.711 1 94.44 120 ASN A N 1
ATOM 945 C CA . ASN A 1 120 ? 8.789 -16.828 -14.836 1 94.44 120 ASN A CA 1
ATOM 946 C C . ASN A 1 120 ? 9.859 -16.844 -13.742 1 94.44 120 ASN A C 1
ATOM 948 O O . ASN A 1 120 ? 10.453 -17.891 -13.469 1 94.44 120 ASN A O 1
ATOM 952 N N . TRP A 1 121 ? 10.078 -15.75 -13.164 1 90.25 121 TRP A N 1
ATOM 953 C CA . TRP A 1 121 ? 11.031 -15.656 -12.062 1 90.25 121 TRP A CA 1
ATOM 954 C C . TRP A 1 121 ? 10.359 -16.016 -10.734 1 90.25 121 TRP A C 1
ATOM 956 O O . TRP A 1 121 ? 10.961 -16.672 -9.891 1 90.25 121 TRP A O 1
ATOM 966 N N . MET A 1 122 ? 9.125 -15.727 -10.586 1 90.25 122 MET A N 1
ATOM 967 C CA . MET A 1 122 ? 8.414 -15.836 -9.312 1 90.25 122 MET A CA 1
ATOM 968 C C . MET A 1 122 ? 7.766 -17.203 -9.172 1 90.25 122 MET A C 1
ATOM 970 O O . MET A 1 122 ? 7.645 -17.734 -8.062 1 90.25 122 MET A O 1
ATOM 974 N N . VAL A 1 123 ? 7.344 -17.672 -10.281 1 94.62 123 VAL A N 1
ATOM 975 C CA . VAL A 1 123 ? 6.586 -18.906 -10.25 1 94.62 123 VAL A CA 1
ATOM 976 C C . VAL A 1 123 ? 7.48 -20.078 -10.68 1 94.62 123 VAL A C 1
ATOM 978 O O . VAL A 1 123 ? 8.023 -20.062 -11.789 1 94.62 123 VAL A O 1
ATOM 981 N N . PRO A 1 124 ? 7.586 -21.031 -9.836 1 96.81 124 PRO A N 1
ATOM 982 C CA . PRO A 1 124 ? 8.375 -22.203 -10.242 1 96.81 124 PRO A CA 1
ATOM 983 C C . PRO A 1 124 ? 7.879 -22.812 -11.547 1 96.81 124 PRO A C 1
ATOM 985 O O . PRO A 1 124 ? 6.676 -22.812 -11.828 1 96.81 124 PRO A O 1
ATOM 988 N N . GLU A 1 125 ? 8.781 -23.422 -12.234 1 96.5 125 GLU A N 1
ATOM 989 C CA . GLU A 1 125 ? 8.5 -23.938 -13.578 1 96.5 125 GLU A CA 1
ATOM 990 C C . GLU A 1 125 ? 7.324 -24.906 -13.555 1 96.5 125 GLU A C 1
ATOM 992 O O . GLU A 1 125 ? 6.43 -24.828 -14.398 1 96.5 125 GLU A O 1
ATOM 997 N N . GLY A 1 126 ? 7.258 -25.766 -12.672 1 96.5 126 GLY A N 1
ATOM 998 C CA . GLY A 1 126 ? 6.219 -26.781 -12.602 1 96.5 126 GLY A CA 1
ATOM 999 C C . GLY A 1 126 ? 4.863 -26.219 -12.219 1 96.5 126 GLY A C 1
ATOM 1000 O O . GLY A 1 126 ? 3.85 -26.922 -12.297 1 96.5 126 GLY A O 1
ATOM 1001 N N . GLU A 1 127 ? 4.824 -24.953 -11.938 1 97 127 GLU A N 1
ATOM 1002 C CA . GLU A 1 127 ? 3.586 -24.328 -11.492 1 97 127 GLU A CA 1
ATOM 1003 C C . GLU A 1 127 ? 3.09 -23.297 -12.508 1 97 127 GLU A C 1
ATOM 1005 O O . GLU A 1 127 ? 2.115 -22.594 -12.258 1 97 127 GLU A O 1
ATOM 1010 N N . ARG A 1 128 ? 3.738 -23.266 -13.602 1 97.62 128 ARG A N 1
ATOM 1011 C CA . ARG A 1 128 ? 3.418 -22.234 -14.586 1 97.62 128 ARG A CA 1
ATOM 1012 C C . ARG A 1 128 ? 2.314 -22.703 -15.531 1 97.62 128 ARG A C 1
ATOM 1014 O O . ARG A 1 128 ? 2.27 -23.875 -15.906 1 97.62 128 ARG A O 1
ATOM 1021 N N . HIS A 1 129 ? 1.441 -21.812 -15.867 1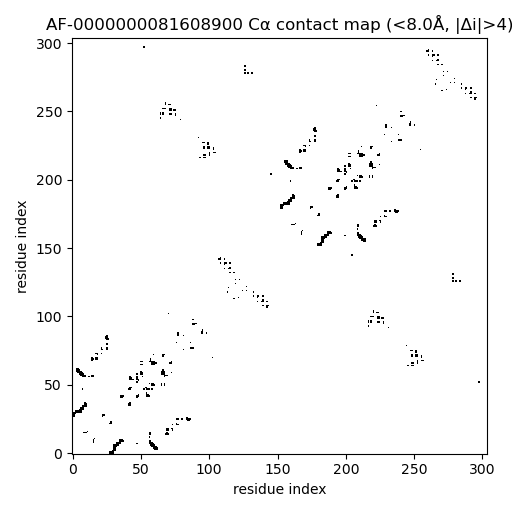 97.94 129 HIS A N 1
ATOM 1022 C CA . HIS A 1 129 ? 0.334 -22.062 -16.781 1 97.94 129 HIS A CA 1
ATOM 1023 C C . HIS A 1 129 ? 0.166 -20.922 -17.766 1 97.94 129 HIS A C 1
ATOM 1025 O O . HIS A 1 129 ? 0.168 -19.75 -17.375 1 97.94 129 HIS A O 1
ATOM 1031 N N . ASP A 1 130 ? -0.035 -21.297 -19.031 1 97.62 130 ASP A N 1
ATOM 1032 C CA . ASP A 1 130 ? -0.363 -20.297 -20.031 1 97.62 130 ASP A CA 1
ATOM 1033 C C . ASP A 1 130 ? -1.659 -19.562 -19.688 1 97.62 130 ASP A C 1
ATOM 1035 O O . ASP A 1 130 ? -1.797 -18.375 -19.938 1 97.62 130 ASP A O 1
ATOM 1039 N N . SER A 1 131 ? -2.498 -20.281 -19.141 1 97.62 131 SER A N 1
ATOM 1040 C CA . SER A 1 131 ? -3.773 -19.703 -18.75 1 97.62 131 SER A CA 1
ATOM 1041 C C . SER A 1 131 ? -3.584 -18.641 -17.672 1 97.62 131 SER A C 1
ATOM 1043 O O . SER A 1 131 ? -4.285 -17.625 -17.656 1 97.62 131 SER A O 1
ATOM 1045 N N . ALA A 1 132 ? -2.662 -18.875 -16.781 1 97.25 132 ALA A N 1
ATOM 1046 C CA . ALA A 1 132 ? -2.352 -17.891 -15.75 1 97.25 132 ALA A CA 1
ATOM 1047 C C . ALA A 1 132 ? -1.739 -16.641 -16.359 1 97.25 132 ALA A C 1
ATOM 1049 O O . ALA A 1 132 ? -2.094 -15.516 -15.969 1 97.25 132 ALA A O 1
ATOM 1050 N N . VAL A 1 133 ? -0.851 -16.844 -17.266 1 97.81 133 VAL A N 1
ATOM 1051 C CA . VAL A 1 133 ? -0.213 -15.711 -17.953 1 97.81 133 VAL A CA 1
ATOM 1052 C C . VAL A 1 133 ? -1.273 -14.852 -18.625 1 97.81 133 VAL A C 1
ATOM 1054 O O . VAL A 1 133 ? -1.252 -13.617 -18.5 1 97.81 133 VAL A O 1
ATOM 1057 N N . LYS A 1 134 ? -2.178 -15.484 -19.297 1 98 134 LYS A N 1
ATOM 1058 C CA . LYS A 1 134 ? -3.256 -14.773 -19.984 1 98 134 LYS A CA 1
ATOM 1059 C C . LYS A 1 134 ? -4.129 -14.008 -18.984 1 98 134 LYS A C 1
ATOM 1061 O O . LYS A 1 134 ? -4.414 -12.828 -19.188 1 98 134 LYS A O 1
ATOM 1066 N N . ARG A 1 135 ? -4.5 -14.656 -17.953 1 97.19 135 ARG A N 1
ATOM 1067 C CA . ARG A 1 135 ? -5.332 -14.047 -16.922 1 97.19 135 ARG A CA 1
ATOM 1068 C C . ARG A 1 135 ? -4.637 -12.844 -16.297 1 97.19 135 ARG A C 1
ATOM 1070 O O . ARG A 1 135 ? -5.254 -11.797 -16.094 1 97.19 135 ARG A O 1
ATOM 1077 N N . ASN A 1 136 ? -3.379 -13.039 -16 1 97.38 136 ASN A N 1
ATOM 1078 C CA . ASN A 1 136 ? -2.6 -11.961 -15.398 1 97.38 136 ASN A CA 1
ATOM 1079 C C . ASN A 1 136 ? -2.494 -10.758 -16.344 1 97.38 136 ASN A C 1
ATOM 1081 O O . ASN A 1 136 ? -2.604 -9.609 -15.898 1 97.38 136 ASN A O 1
ATOM 1085 N N . LYS A 1 137 ? -2.266 -11.016 -17.578 1 98.44 137 LYS A N 1
ATOM 1086 C CA . LYS A 1 137 ? -2.166 -9.938 -18.562 1 98.44 137 LYS A CA 1
ATOM 1087 C C . LYS A 1 137 ? -3.486 -9.188 -18.688 1 98.44 137 LYS A C 1
ATOM 1089 O O . LYS A 1 137 ? -3.5 -7.965 -18.812 1 98.44 137 LYS A O 1
ATOM 1094 N N . GLU A 1 138 ? -4.574 -9.891 -18.656 1 98.12 138 GLU A N 1
ATOM 1095 C CA . GLU A 1 138 ? -5.891 -9.258 -18.703 1 98.12 138 GLU A CA 1
ATOM 1096 C C . GLU A 1 138 ? -6.133 -8.383 -17.469 1 98.12 138 GLU A C 1
ATOM 1098 O O . GLU A 1 138 ? -6.66 -7.277 -17.594 1 98.12 138 GLU A O 1
ATOM 1103 N N . ALA A 1 139 ? -5.766 -8.891 -16.375 1 97 139 ALA A N 1
ATOM 1104 C CA . ALA A 1 139 ? -5.902 -8.117 -15.141 1 97 139 ALA A CA 1
ATOM 1105 C C . ALA A 1 139 ? -5.07 -6.84 -15.195 1 97 139 ALA A C 1
ATOM 1107 O O . ALA A 1 139 ? -5.527 -5.777 -14.766 1 97 139 ALA A O 1
ATOM 1108 N N . LEU A 1 140 ? -3.879 -6.965 -15.695 1 98.06 140 LEU A N 1
ATOM 1109 C CA . LEU A 1 140 ? -3.014 -5.797 -15.828 1 98.06 140 LEU A CA 1
ATOM 1110 C C . LEU A 1 140 ? -3.596 -4.797 -16.828 1 98.06 140 LEU A C 1
ATOM 1112 O O . LEU A 1 140 ? -3.566 -3.59 -16.578 1 98.06 140 LEU A O 1
ATOM 1116 N N . THR A 1 141 ? -4.102 -5.309 -17.922 1 98.25 141 THR A N 1
ATOM 1117 C CA . THR A 1 141 ? -4.719 -4.445 -18.922 1 98.25 141 THR A CA 1
ATOM 1118 C C . THR A 1 141 ? -5.879 -3.656 -18.312 1 98.25 141 THR A C 1
ATOM 1120 O O . THR A 1 141 ? -5.996 -2.449 -18.531 1 98.25 141 THR A O 1
ATOM 1123 N N . ALA A 1 142 ? -6.707 -4.293 -17.547 1 96.81 142 ALA A N 1
ATOM 1124 C CA . ALA A 1 142 ? -7.82 -3.625 -16.875 1 96.81 142 ALA A CA 1
ATOM 1125 C C . ALA A 1 142 ? -7.312 -2.541 -15.922 1 96.81 142 ALA A C 1
ATOM 1127 O O . ALA A 1 142 ? -7.887 -1.449 -15.859 1 96.81 142 ALA A O 1
ATOM 1128 N N . GLU A 1 143 ? -6.273 -2.871 -15.203 1 97.25 143 GLU A N 1
ATOM 1129 C CA . GLU A 1 143 ? -5.684 -1.897 -14.289 1 97.25 143 GLU A CA 1
ATOM 1130 C C . GLU A 1 143 ? -5.137 -0.69 -15.047 1 97.25 143 GLU A C 1
ATOM 1132 O O . GLU A 1 143 ? -5.352 0.453 -14.641 1 97.25 143 GLU A O 1
ATOM 1137 N N . LEU A 1 144 ? -4.441 -0.951 -16.094 1 97.31 144 LEU A N 1
ATOM 1138 C CA . LEU A 1 144 ? -3.865 0.12 -16.906 1 97.31 144 LEU A CA 1
ATOM 1139 C C . LEU A 1 144 ? -4.957 1.013 -17.484 1 97.31 144 LEU A C 1
ATOM 1141 O O . LEU A 1 144 ? -4.773 2.227 -17.609 1 97.31 144 LEU A O 1
ATOM 1145 N N . LYS A 1 145 ? -6.035 0.465 -17.828 1 96.62 145 LYS A N 1
ATOM 1146 C CA . LYS A 1 145 ? -7.152 1.246 -18.359 1 96.62 145 LYS A CA 1
ATOM 1147 C C . LYS A 1 145 ? -7.703 2.199 -17.297 1 96.62 145 LYS A C 1
ATOM 1149 O O . LYS A 1 145 ? -8.062 3.336 -17.609 1 96.62 145 LYS A O 1
ATOM 1154 N N . LEU A 1 146 ? -7.801 1.766 -16.094 1 94.69 146 LEU A N 1
ATOM 1155 C CA . LEU A 1 146 ? -8.219 2.641 -15.008 1 94.69 146 LEU A CA 1
ATOM 1156 C C . LEU A 1 146 ? -7.285 3.838 -14.883 1 94.69 146 LEU A C 1
ATOM 1158 O O . LEU A 1 146 ? -7.742 4.98 -14.789 1 94.69 146 LEU A O 1
ATOM 1162 N N . TRP A 1 147 ? -6.012 3.545 -14.906 1 95.88 147 TRP A N 1
ATOM 1163 C CA . TRP A 1 147 ? -5.016 4.602 -14.742 1 95.88 147 TRP A CA 1
ATOM 1164 C C . TRP A 1 147 ? -5.02 5.543 -15.938 1 95.88 147 TRP A C 1
ATOM 1166 O O . TRP A 1 147 ? -4.773 6.746 -15.789 1 95.88 147 TRP A O 1
ATOM 1176 N N . GLU A 1 148 ? -5.246 4.969 -17.125 1 95.44 148 GLU A N 1
ATOM 1177 C CA . GLU A 1 148 ? -5.402 5.824 -18.297 1 95.44 148 GLU A CA 1
ATOM 1178 C C . GLU A 1 148 ? -6.551 6.812 -18.109 1 95.44 148 GLU A C 1
ATOM 1180 O O . GLU A 1 148 ? -6.449 7.973 -18.516 1 95.44 148 GLU A O 1
ATOM 1185 N N . GLY A 1 149 ? -7.559 6.406 -17.469 1 91.44 149 GLY A N 1
ATOM 1186 C CA . GLY A 1 149 ? -8.688 7.285 -17.188 1 91.44 149 GLY A CA 1
ATOM 1187 C C . GLY A 1 149 ? -8.344 8.414 -16.234 1 91.44 149 GLY A C 1
ATOM 1188 O O . GLY A 1 149 ? -8.836 9.531 -16.391 1 91.44 149 GLY A O 1
ATOM 1189 N N . TYR A 1 150 ? -7.43 8.125 -15.273 1 86.94 150 TYR A N 1
ATOM 1190 C CA . TYR A 1 150 ? -7.004 9.148 -14.328 1 86.94 150 TYR A CA 1
ATOM 1191 C C . TYR A 1 150 ? -6.172 10.227 -15.023 1 86.94 150 TYR A C 1
ATOM 1193 O O . TYR A 1 150 ? -6.16 11.383 -14.594 1 86.94 150 TYR A O 1
ATOM 1201 N N . LEU A 1 151 ? -5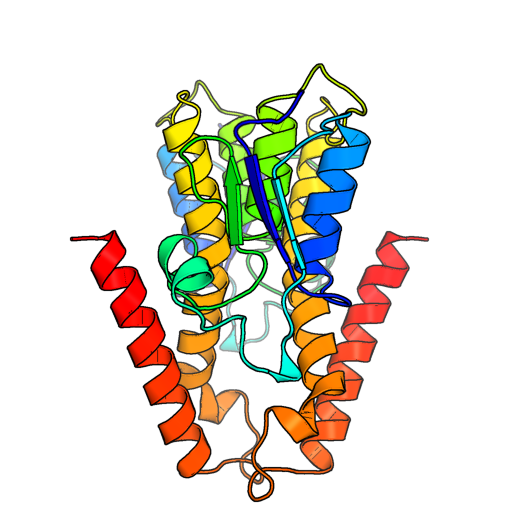.449 9.867 -16.047 1 86.25 151 LEU A N 1
ATOM 1202 C CA . LEU A 1 151 ? -4.438 10.734 -16.625 1 86.25 151 LEU A CA 1
ATOM 1203 C C . LEU A 1 151 ? -4.996 11.492 -17.828 1 86.25 151 LEU A C 1
ATOM 1205 O O . LEU A 1 151 ? -4.305 12.328 -18.422 1 86.25 151 LEU A O 1
ATOM 1209 N N . GLN A 1 152 ? -6.199 11.234 -18.266 1 82.44 152 GLN A N 1
ATOM 1210 C CA . GLN A 1 152 ? -6.793 11.977 -19.359 1 82.44 152 GLN A CA 1
ATOM 1211 C C . GLN A 1 152 ? -7.234 13.367 -18.922 1 82.44 152 GLN A C 1
ATOM 1213 O O . GLN A 1 152 ? -7.555 13.57 -17.75 1 82.44 152 GLN A O 1
ATOM 1218 N N . MET B 1 1 ? -21.531 15.984 13.453 1 65.25 1 MET B N 1
ATOM 1219 C CA . MET B 1 1 ? -22.234 15 12.641 1 65.25 1 MET B CA 1
ATOM 1220 C C . MET B 1 1 ? -21.625 14.914 11.242 1 65.25 1 MET B C 1
ATOM 1222 O O . MET B 1 1 ? -21.125 15.906 10.719 1 65.25 1 MET B O 1
ATOM 1226 N N . ALA B 1 2 ? -21.359 13.547 10.727 1 79.25 2 ALA B N 1
ATOM 1227 C CA . ALA B 1 2 ? -20.656 13.312 9.469 1 79.25 2 ALA B CA 1
ATOM 1228 C C . ALA B 1 2 ? -21.656 13.023 8.344 1 79.25 2 ALA B C 1
ATOM 1230 O O . ALA B 1 2 ? -21.438 12.133 7.523 1 79.25 2 ALA B O 1
ATOM 1231 N N . LYS B 1 3 ? -22.688 13.961 8.195 1 85 3 LYS B N 1
ATOM 1232 C CA . LYS B 1 3 ? -23.812 13.703 7.316 1 85 3 LYS B CA 1
ATOM 1233 C C . LYS B 1 3 ? -23.406 13.773 5.848 1 85 3 LYS B C 1
ATOM 1235 O O . LYS B 1 3 ? -24.094 13.242 4.977 1 85 3 LYS B O 1
ATOM 1240 N N . ASP B 1 4 ? -22.328 14.289 5.602 1 92 4 ASP B N 1
ATOM 1241 C CA . ASP B 1 4 ? -21.922 14.461 4.211 1 92 4 ASP B CA 1
ATOM 1242 C C . ASP B 1 4 ? -20.984 13.328 3.779 1 92 4 ASP B C 1
ATOM 1244 O O . ASP B 1 4 ? -20.391 13.391 2.705 1 92 4 ASP B O 1
ATOM 1248 N N . MET B 1 5 ? -20.984 12.242 4.629 1 95.75 5 MET B N 1
ATOM 1249 C CA . MET B 1 5 ? -20.172 11.086 4.309 1 95.75 5 MET B CA 1
ATOM 1250 C C . MET B 1 5 ? -21.031 9.875 3.977 1 95.75 5 MET B C 1
ATOM 1252 O O . MET B 1 5 ? -22.109 9.703 4.543 1 95.75 5 MET B O 1
ATOM 1256 N N . THR B 1 6 ? -20.516 9.094 3.027 1 97.5 6 THR B N 1
ATOM 1257 C CA . THR B 1 6 ? -21.172 7.852 2.646 1 97.5 6 THR B CA 1
ATOM 1258 C C . THR B 1 6 ? -20.172 6.695 2.621 1 97.5 6 THR B C 1
ATOM 1260 O O . THR B 1 6 ? -19.109 6.812 2.027 1 97.5 6 THR B O 1
ATOM 1263 N N . LEU B 1 7 ? -20.562 5.609 3.314 1 98.12 7 LEU B N 1
ATOM 1264 C CA . LEU B 1 7 ? -19.734 4.41 3.342 1 98.12 7 LEU B CA 1
ATOM 1265 C C . LEU B 1 7 ? -20.531 3.189 2.885 1 98.12 7 LEU B C 1
ATOM 1267 O O . LEU B 1 7 ? -21.469 2.766 3.561 1 98.12 7 LEU B O 1
ATOM 1271 N N . LEU B 1 8 ? -20.234 2.713 1.707 1 98.62 8 LEU B N 1
ATOM 1272 C CA . LEU B 1 8 ? -20.688 1.396 1.278 1 98.62 8 LEU B CA 1
ATOM 1273 C C . LEU B 1 8 ? -19.703 0.314 1.691 1 98.62 8 LEU B C 1
ATOM 1275 O O . LEU B 1 8 ? -18.516 0.399 1.371 1 98.62 8 LEU B O 1
ATOM 1279 N N . TRP B 1 9 ? -20.203 -0.687 2.432 1 98.31 9 TRP B N 1
ATOM 1280 C CA . TRP B 1 9 ? -19.266 -1.625 3.045 1 98.31 9 TRP B CA 1
ATOM 1281 C C . TRP B 1 9 ? -19.844 -3.035 3.062 1 98.31 9 TRP B C 1
ATOM 1283 O O . TRP B 1 9 ? -21.031 -3.23 2.799 1 98.31 9 TRP B O 1
ATOM 1293 N N . GLY B 1 10 ? -19 -3.947 3.154 1 97.5 10 GLY B N 1
ATOM 1294 C CA . GLY B 1 10 ? -19.375 -5.344 3.297 1 97.5 10 GLY B CA 1
ATOM 1295 C C . GLY B 1 10 ? -18.906 -5.957 4.602 1 97.5 10 GLY B C 1
ATOM 1296 O O . GLY B 1 10 ? -17.797 -5.676 5.062 1 97.5 10 GLY B O 1
ATOM 1297 N N . SER B 1 11 ? -19.75 -6.867 5.125 1 94.81 11 SER B N 1
ATOM 1298 C CA . SER B 1 11 ? -19.406 -7.531 6.379 1 94.81 11 SER B CA 1
ATOM 1299 C C . SER B 1 11 ? -18.188 -8.438 6.215 1 94.81 11 SER B C 1
ATOM 1301 O O . SER B 1 11 ? -18.047 -9.125 5.199 1 94.81 11 SER B O 1
ATOM 1303 N N . GLY B 1 12 ? -17.281 -8.359 7.293 1 91.31 12 GLY B N 1
ATOM 1304 C CA . GLY B 1 12 ? -16.109 -9.219 7.273 1 91.31 12 GLY B CA 1
ATOM 1305 C C . GLY B 1 12 ? -14.953 -8.625 6.496 1 91.31 12 GLY B C 1
ATOM 1306 O O . GLY B 1 12 ? -13.875 -9.219 6.434 1 91.31 12 GLY B O 1
ATOM 1307 N N . SER B 1 13 ? -15.117 -7.512 5.883 1 93.5 13 SER B N 1
ATOM 1308 C CA . SER B 1 13 ? -14.062 -6.863 5.109 1 93.5 13 SER B CA 1
ATOM 1309 C C . SER B 1 13 ? -13.172 -5.996 5.996 1 93.5 13 SER B C 1
ATOM 1311 O O . SER B 1 13 ? -13.602 -4.941 6.473 1 93.5 13 SER B O 1
ATOM 1313 N N . PRO B 1 14 ? -11.961 -6.402 6.195 1 93.69 14 PRO B N 1
ATOM 1314 C CA . PRO B 1 14 ? -11.055 -5.617 7.035 1 93.69 14 PRO B CA 1
ATOM 1315 C C . PRO B 1 14 ? -10.867 -4.188 6.527 1 93.69 14 PRO B C 1
ATOM 1317 O O . PRO B 1 14 ? -10.898 -3.24 7.312 1 93.69 14 PRO B O 1
ATOM 1320 N N . PRO B 1 15 ? -10.758 -3.996 5.215 1 95.81 15 PRO B N 1
ATOM 1321 C CA . PRO B 1 15 ? -10.641 -2.611 4.746 1 95.81 15 PRO B CA 1
ATOM 1322 C C . PRO B 1 15 ? -11.867 -1.768 5.09 1 95.81 15 PRO B C 1
ATOM 1324 O O . PRO B 1 15 ? -11.742 -0.565 5.34 1 95.81 15 PRO B O 1
ATOM 1327 N N . CYS B 1 16 ? -13 -2.293 5.102 1 97.56 16 CYS B N 1
ATOM 1328 C CA . CYS B 1 16 ? -14.195 -1.571 5.512 1 97.56 16 CYS B CA 1
ATOM 1329 C C . CYS B 1 16 ? -14.156 -1.249 7 1 97.56 16 CYS B C 1
ATOM 1331 O O . CYS B 1 16 ? -14.438 -0.118 7.402 1 97.56 16 CYS B O 1
ATOM 1333 N N . TRP B 1 17 ? -13.75 -2.229 7.738 1 97.19 17 TRP B N 1
ATOM 1334 C CA . TRP B 1 17 ? -13.711 -2.059 9.188 1 97.19 17 TRP B CA 1
ATOM 1335 C C . TRP B 1 17 ? -12.695 -0.993 9.578 1 97.19 17 TRP B C 1
ATOM 1337 O O . TRP B 1 17 ? -12.898 -0.26 10.555 1 97.19 17 TRP B O 1
ATOM 1347 N N . ARG B 1 18 ? -11.648 -0.876 8.898 1 96.88 18 ARG B N 1
ATOM 1348 C CA . ARG B 1 18 ? -10.633 0.135 9.172 1 96.88 18 ARG B CA 1
ATOM 1349 C C . ARG B 1 18 ? -11.234 1.536 9.148 1 96.88 18 ARG B C 1
ATOM 1351 O O . ARG B 1 18 ? -10.961 2.352 10.031 1 96.88 18 ARG B O 1
ATOM 1358 N N . ILE B 1 19 ? -12 1.809 8.133 1 97.75 19 ILE B N 1
ATOM 1359 C CA . ILE B 1 19 ? -12.633 3.117 8 1 97.75 19 ILE B CA 1
ATOM 1360 C C . ILE B 1 19 ? -13.641 3.324 9.133 1 97.75 19 ILE B C 1
ATOM 1362 O O . ILE B 1 19 ? -13.68 4.391 9.75 1 97.75 19 ILE B O 1
ATOM 1366 N N . MET B 1 20 ? -14.359 2.277 9.43 1 97.81 20 MET B N 1
ATOM 1367 C CA . MET B 1 20 ? -15.375 2.365 10.477 1 97.81 20 MET B CA 1
ATOM 1368 C C . MET B 1 20 ? -14.742 2.641 11.836 1 97.81 20 MET B C 1
ATOM 1370 O O . MET B 1 20 ? -15.234 3.475 12.602 1 97.81 20 MET B O 1
ATOM 1374 N N . ILE B 1 21 ? -13.703 1.941 12.109 1 97.94 21 ILE B N 1
ATOM 1375 C CA . ILE B 1 21 ? -12.984 2.145 13.367 1 97.94 21 ILE B CA 1
ATOM 1376 C C . ILE B 1 21 ? -12.461 3.578 13.438 1 97.94 21 ILE B C 1
ATOM 1378 O O . ILE B 1 21 ? -12.586 4.242 14.469 1 97.94 21 ILE B O 1
ATOM 1382 N N . THR B 1 22 ? -11.891 4.078 12.352 1 97.75 22 THR B N 1
ATOM 1383 C CA . THR B 1 22 ? -11.383 5.445 12.312 1 97.75 22 THR B CA 1
ATOM 1384 C C . THR B 1 22 ? -12.508 6.449 12.539 1 97.75 22 THR B C 1
ATOM 1386 O O . THR B 1 22 ? -12.344 7.41 13.289 1 97.75 22 THR B O 1
ATOM 1389 N N . LEU B 1 23 ? -13.625 6.223 11.891 1 97.81 23 LEU B N 1
ATOM 1390 C CA . LEU B 1 23 ? -14.773 7.102 12.078 1 97.81 23 LEU B CA 1
ATOM 1391 C C . LEU B 1 23 ? -15.188 7.141 13.547 1 97.81 23 LEU B C 1
ATOM 1393 O O . LEU B 1 23 ? -15.445 8.211 14.094 1 97.81 23 L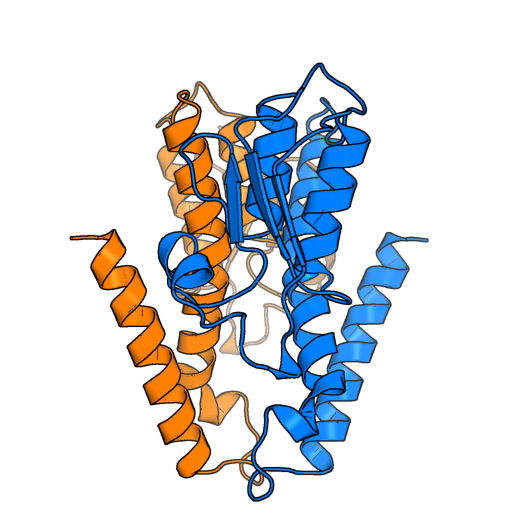EU B O 1
ATOM 1397 N N . GLU B 1 24 ? -15.188 5.992 14.133 1 97.69 24 GLU B N 1
ATOM 1398 C CA . GLU B 1 24 ? -15.547 5.918 15.547 1 97.69 24 GLU B CA 1
ATOM 1399 C C . GLU B 1 24 ? -14.523 6.645 16.422 1 97.69 24 GLU B C 1
ATOM 1401 O O . GLU B 1 24 ? -14.891 7.426 17.297 1 97.69 24 GLU B O 1
ATOM 1406 N N . GLU B 1 25 ? -13.289 6.414 16.172 1 97.88 25 GLU B N 1
ATOM 1407 C CA . GLU B 1 25 ? -12.219 7.035 16.953 1 97.88 25 GLU B CA 1
ATOM 1408 C C . GLU B 1 25 ? -12.25 8.555 16.812 1 97.88 25 GLU B C 1
ATOM 1410 O O . GLU B 1 25 ? -11.859 9.273 17.75 1 97.88 25 GLU B O 1
ATOM 1415 N N . LYS B 1 26 ? -12.766 9.062 15.711 1 97.44 26 LYS B N 1
ATOM 1416 C CA . LYS B 1 26 ? -12.797 10.5 15.461 1 97.44 26 LYS B CA 1
ATOM 1417 C C . LYS B 1 26 ? -14.141 11.102 15.859 1 97.44 26 LYS B C 1
ATOM 1419 O O . LYS B 1 26 ? -14.391 12.289 15.641 1 97.44 26 LYS B O 1
ATOM 1424 N N . ASN B 1 27 ? -15 10.273 16.438 1 97.44 27 ASN B N 1
ATOM 1425 C CA . ASN B 1 27 ? -16.328 10.695 16.859 1 97.44 27 ASN B CA 1
ATOM 1426 C C . ASN B 1 27 ? -17.156 11.227 15.703 1 97.44 27 ASN B C 1
ATOM 1428 O O . ASN B 1 27 ? -17.797 12.273 15.82 1 97.44 27 ASN B O 1
ATOM 1432 N N . LEU B 1 28 ? -16.984 10.578 14.656 1 95.88 28 LEU B N 1
ATOM 1433 C CA . LEU B 1 28 ? -17.781 10.891 13.469 1 95.88 28 LEU B CA 1
ATOM 1434 C C . LEU B 1 28 ? -18.922 9.906 13.297 1 95.88 28 LEU B C 1
ATOM 1436 O O . LEU B 1 28 ? -18.719 8.773 12.859 1 95.88 28 LEU B O 1
ATOM 1440 N N . GLN B 1 29 ? -20.062 10.359 13.719 1 94.44 29 GLN B N 1
ATOM 1441 C CA . GLN B 1 29 ? -21.25 9.516 13.688 1 94.44 29 GLN B CA 1
ATOM 1442 C C . GLN B 1 29 ? -22.328 10.125 12.781 1 94.44 29 GLN B C 1
ATOM 1444 O O . GLN B 1 29 ? -22.188 11.258 12.32 1 94.44 29 GLN B O 1
ATOM 1449 N N . GLY B 1 30 ? -23.234 9.305 12.492 1 94.56 30 GLY B N 1
ATOM 1450 C CA . GLY B 1 30 ? -24.359 9.781 11.727 1 94.56 30 GLY B CA 1
ATOM 1451 C C . GLY B 1 30 ? -24.094 9.867 10.234 1 94.56 30 GLY B C 1
ATOM 1452 O O . GLY B 1 30 ? -24.797 10.578 9.508 1 94.56 30 GLY B O 1
ATOM 1453 N N . TYR B 1 31 ? -23.016 9.234 9.797 1 96.25 31 TYR B N 1
ATOM 1454 C CA . TYR B 1 31 ? -22.75 9.164 8.367 1 96.25 31 TYR B CA 1
ATOM 1455 C C . TYR B 1 31 ? -23.672 8.156 7.688 1 96.25 31 TYR B C 1
ATOM 1457 O O . TYR B 1 31 ? -24.188 7.242 8.336 1 96.25 31 TYR B O 1
ATOM 1465 N N . ASN B 1 32 ? -23.891 8.383 6.363 1 96.62 32 ASN B N 1
ATOM 1466 C CA . ASN B 1 32 ? -24.641 7.41 5.582 1 96.62 32 ASN B CA 1
ATOM 1467 C C . ASN B 1 32 ? -23.844 6.133 5.355 1 96.62 32 ASN B C 1
ATOM 1469 O O . ASN B 1 32 ? -22.641 6.188 5.121 1 96.62 32 ASN B O 1
ATOM 1473 N N . GLN B 1 33 ? -24.531 5.02 5.535 1 97.25 33 GLN B N 1
ATOM 1474 C CA . GLN B 1 33 ? -23.828 3.766 5.246 1 97.25 33 GLN B CA 1
ATOM 1475 C C . GLN B 1 33 ? -24.812 2.705 4.734 1 97.25 33 GLN B C 1
ATOM 1477 O O . GLN B 1 33 ? -26.016 2.789 4.98 1 97.25 33 GLN B O 1
ATOM 1482 N N . LYS B 1 34 ? -24.281 1.815 4.039 1 98.19 34 LYS B N 1
ATOM 1483 C CA . LYS B 1 34 ? -25.047 0.688 3.514 1 98.19 34 LYS B CA 1
ATOM 1484 C C . LYS B 1 34 ? -24.234 -0.594 3.537 1 98.19 34 LYS B C 1
ATOM 1486 O O . LYS B 1 34 ? -23.094 -0.62 3.045 1 98.19 34 LYS B O 1
ATOM 1491 N N . LEU B 1 35 ? -24.766 -1.586 4.148 1 98.38 35 LEU B N 1
ATOM 1492 C CA . LEU B 1 35 ? -24.172 -2.916 4.121 1 98.38 35 LEU B CA 1
ATOM 1493 C C . LEU B 1 35 ? -24.5 -3.633 2.816 1 98.38 35 LEU B C 1
ATOM 1495 O O . LEU B 1 35 ? -25.672 -3.74 2.439 1 98.38 35 LEU B O 1
ATOM 1499 N N . LEU B 1 36 ? -23.5 -4.082 2.117 1 98.38 36 LEU B N 1
ATOM 1500 C CA . LEU B 1 36 ? -23.672 -4.785 0.848 1 98.38 36 LEU B CA 1
ATOM 1501 C C . LEU B 1 36 ? -23.125 -6.207 0.939 1 98.38 36 LEU B C 1
ATOM 1503 O O . LEU B 1 36 ? -22.234 -6.492 1.745 1 98.38 36 LEU B O 1
ATOM 1507 N N . SER B 1 37 ? -23.688 -7.09 0.093 1 96.94 37 SER B N 1
ATOM 1508 C CA . SER B 1 37 ? -23.312 -8.5 0.085 1 96.94 37 SER B CA 1
ATOM 1509 C C . SER B 1 37 ? -22.312 -8.797 -1.023 1 96.94 37 SER B C 1
ATOM 1511 O O . SER B 1 37 ? -22.594 -8.586 -2.203 1 96.94 37 SER B O 1
ATOM 1513 N N . PHE B 1 38 ? -21.188 -9.438 -0.614 1 92.25 38 PHE B N 1
ATOM 1514 C CA . PHE B 1 38 ? -20.234 -9.906 -1.615 1 92.25 38 PHE B CA 1
ATOM 1515 C C . PHE B 1 38 ? -20.797 -11.094 -2.385 1 92.25 38 PHE B C 1
ATOM 1517 O O . PHE B 1 38 ? -20.641 -11.18 -3.604 1 92.25 38 PHE B O 1
ATOM 1524 N N . GLU B 1 39 ? -21.438 -11.953 -1.689 1 91.88 39 GLU B N 1
ATOM 1525 C CA . GLU B 1 39 ? -21.984 -13.172 -2.275 1 91.88 39 GLU B CA 1
ATOM 1526 C C . GLU B 1 39 ? -22.969 -12.852 -3.393 1 91.88 39 GLU B C 1
ATOM 1528 O O . GLU B 1 39 ? -23.031 -13.555 -4.402 1 91.88 39 GLU B O 1
ATOM 1533 N N . LYS B 1 40 ? -23.719 -11.781 -3.252 1 96.06 40 LYS B N 1
ATOM 1534 C CA . LYS B 1 40 ? -24.734 -11.398 -4.227 1 96.06 40 LYS B CA 1
ATOM 1535 C C . LYS B 1 40 ? -24.141 -10.492 -5.309 1 96.06 40 LYS B C 1
ATOM 1537 O O . LYS B 1 40 ? -24.875 -10 -6.168 1 96.06 40 LYS B O 1
ATOM 1542 N N . GLY B 1 41 ? -22.891 -10.172 -5.164 1 95.38 41 GLY B N 1
ATOM 1543 C CA . GLY B 1 41 ? -22.234 -9.352 -6.164 1 95.38 41 GLY B CA 1
ATOM 1544 C C . GLY B 1 41 ? -22.562 -7.875 -6.051 1 95.38 41 GLY B C 1
ATOM 1545 O O . GLY B 1 41 ? -22.375 -7.117 -7.004 1 95.38 41 GLY B O 1
ATOM 1546 N N . GLU B 1 42 ? -23.016 -7.43 -4.969 1 97.5 42 GLU B N 1
ATOM 1547 C CA . GLU B 1 42 ? -23.484 -6.055 -4.797 1 97.5 42 GLU B CA 1
ATOM 1548 C C . GLU B 1 42 ? -22.328 -5.066 -4.852 1 97.5 42 GLU B C 1
ATOM 1550 O O . GLU B 1 42 ? -22.531 -3.869 -5.066 1 97.5 42 GLU B O 1
ATOM 1555 N N . HIS B 1 43 ? -21.094 -5.605 -4.641 1 95.88 43 HIS B N 1
ATOM 1556 C CA . HIS B 1 43 ? -19.922 -4.746 -4.75 1 95.88 43 HIS B CA 1
ATOM 1557 C C . HIS B 1 43 ? -19.688 -4.32 -6.195 1 95.88 43 HIS B C 1
ATOM 1559 O O . HIS B 1 43 ? -18.891 -3.414 -6.461 1 95.88 43 HIS B O 1
ATOM 1565 N N . LYS B 1 44 ? -20.469 -4.859 -7.105 1 97 44 LYS B N 1
ATOM 1566 C CA . LYS B 1 44 ? -20.375 -4.473 -8.508 1 97 44 LYS B CA 1
ATOM 1567 C C . LYS B 1 44 ? -21.578 -3.646 -8.938 1 97 44 LYS B C 1
ATOM 1569 O O . LYS B 1 44 ? -21.766 -3.369 -10.125 1 97 44 LYS B O 1
ATOM 1574 N N . SER B 1 45 ? -22.375 -3.297 -8.031 1 97.44 45 SER B N 1
ATOM 1575 C CA . SER B 1 45 ? -23.562 -2.504 -8.328 1 97.44 45 SER B CA 1
ATOM 1576 C C . SER B 1 45 ? -23.188 -1.128 -8.867 1 97.44 45 SER B C 1
ATOM 1578 O O . SER B 1 45 ? -22.062 -0.664 -8.664 1 97.44 45 SER B O 1
ATOM 1580 N N . LYS B 1 46 ? -24.156 -0.459 -9.5 1 97.44 46 LYS B N 1
ATOM 1581 C CA . LYS B 1 46 ? -23.969 0.889 -10.031 1 97.44 46 LYS B CA 1
ATOM 1582 C C . LYS B 1 46 ? -23.625 1.872 -8.914 1 97.44 46 LYS B C 1
ATOM 1584 O O . LYS B 1 46 ? -22.781 2.75 -9.094 1 97.44 46 LYS B O 1
ATOM 1589 N N . GLU B 1 47 ? -24.25 1.684 -7.816 1 96.44 47 GLU B N 1
ATOM 1590 C CA . GLU B 1 47 ? -24.031 2.562 -6.676 1 96.44 47 GLU B CA 1
ATOM 1591 C C . GLU B 1 47 ? -22.562 2.506 -6.223 1 96.44 47 GLU B C 1
ATOM 1593 O O . GLU B 1 47 ? -21.969 3.535 -5.898 1 96.44 47 GLU B O 1
ATOM 1598 N N . VAL B 1 48 ? -22 1.308 -6.195 1 97.88 48 VAL B N 1
ATOM 1599 C CA . VAL B 1 48 ? -20.609 1.137 -5.801 1 97.88 48 VAL B CA 1
ATOM 1600 C C . VAL B 1 48 ? -19.688 1.668 -6.898 1 97.88 48 VAL B C 1
ATOM 1602 O O . VAL B 1 48 ? -18.766 2.438 -6.625 1 97.88 48 VAL B O 1
ATOM 1605 N N . MET B 1 49 ? -20.031 1.36 -8.133 1 96.31 49 MET B N 1
ATOM 1606 C CA . MET B 1 49 ? -19.172 1.705 -9.266 1 96.31 49 MET B CA 1
ATOM 1607 C C . MET B 1 49 ? -19.094 3.217 -9.445 1 96.31 49 MET B C 1
ATOM 1609 O O . MET B 1 49 ? -18.078 3.734 -9.922 1 96.31 49 MET B O 1
ATOM 1613 N N . GLU B 1 50 ? -20.047 3.969 -9.023 1 94.75 50 GLU B N 1
ATOM 1614 C CA . GLU B 1 50 ? -20.062 5.426 -9.125 1 94.75 50 GLU B CA 1
ATOM 1615 C C . GLU B 1 50 ? -19.062 6.059 -8.164 1 94.75 50 GLU B C 1
ATOM 1617 O O . GLU B 1 50 ? -18.547 7.148 -8.422 1 94.75 50 GLU B O 1
ATOM 1622 N N . ILE B 1 51 ? -18.797 5.348 -7.113 1 95.06 51 ILE B N 1
ATOM 1623 C CA . ILE B 1 51 ? -17.875 5.871 -6.109 1 95.06 51 ILE B CA 1
ATOM 1624 C C . ILE B 1 51 ? -16.5 5.266 -6.312 1 95.06 51 ILE B C 1
ATOM 1626 O O . ILE B 1 51 ? -15.484 5.977 -6.281 1 95.06 51 ILE B O 1
ATOM 1630 N N . ASN B 1 52 ? -16.469 3.957 -6.582 1 96.25 52 ASN B N 1
ATOM 1631 C CA . ASN B 1 52 ? -15.242 3.186 -6.754 1 96.25 52 ASN B CA 1
ATOM 1632 C C . ASN B 1 52 ? -15.25 2.404 -8.062 1 96.25 52 ASN B C 1
ATOM 1634 O O . ASN B 1 52 ? -15.719 1.264 -8.109 1 96.25 52 ASN B O 1
ATOM 1638 N N . PRO B 1 53 ? -14.648 2.883 -9.047 1 94.06 53 PRO B N 1
ATOM 1639 C CA . PRO B 1 53 ? -14.688 2.24 -10.359 1 94.06 53 PRO B CA 1
ATOM 1640 C C . PRO B 1 53 ? -14.023 0.867 -10.367 1 94.06 53 PRO B C 1
ATOM 1642 O O . PRO B 1 53 ? -14.141 0.123 -11.344 1 94.06 53 PRO B O 1
ATOM 1645 N N . ARG B 1 54 ? -13.375 0.499 -9.297 1 94.81 54 ARG B N 1
ATOM 1646 C CA . ARG B 1 54 ? -12.781 -0.827 -9.195 1 94.81 54 ARG B CA 1
ATOM 1647 C C . ARG B 1 54 ? -13.812 -1.867 -8.773 1 94.81 54 ARG B C 1
ATOM 1649 O O . ARG B 1 54 ? -13.539 -3.068 -8.812 1 94.81 54 ARG B O 1
ATOM 1656 N N . GLY B 1 55 ? -15 -1.394 -8.391 1 95.75 55 GLY B N 1
ATOM 1657 C CA . GLY B 1 55 ? -16.047 -2.314 -7.969 1 95.75 55 GLY B CA 1
ATOM 1658 C C . GLY B 1 55 ? -15.695 -3.057 -6.691 1 95.75 55 GLY B C 1
ATOM 1659 O O . GLY B 1 55 ? -15.992 -4.246 -6.555 1 95.75 55 GLY B O 1
ATOM 1660 N N . GLN B 1 56 ? -15.031 -2.348 -5.844 1 95.19 56 GLN B N 1
ATOM 1661 C CA . GLN B 1 56 ? -14.609 -2.922 -4.57 1 95.19 56 GLN B CA 1
ATOM 1662 C C . GLN B 1 56 ? -15.266 -2.199 -3.396 1 95.19 56 GLN B C 1
ATOM 1664 O O . GLN B 1 56 ? -15.805 -1.104 -3.559 1 95.19 56 GLN B O 1
ATOM 1669 N N . LEU B 1 57 ? -15.273 -2.82 -2.275 1 96.88 57 LEU B N 1
ATOM 1670 C CA . LEU B 1 57 ? -15.609 -2.197 -0.999 1 96.88 57 LEU B CA 1
ATOM 1671 C C . LEU B 1 57 ? -14.375 -2.066 -0.117 1 96.88 57 LEU B C 1
ATOM 1673 O O . LEU B 1 57 ? -13.477 -2.91 -0.17 1 96.88 57 LEU B O 1
ATOM 1677 N N . PRO B 1 58 ? -14.258 -1.062 0.546 1 97.75 58 PRO B N 1
ATOM 1678 C CA . PRO B 1 58 ? -15.227 0.02 0.754 1 97.75 58 PRO B CA 1
ATOM 1679 C C . PRO B 1 58 ? -15.336 0.953 -0.45 1 97.75 58 PRO B C 1
ATOM 1681 O O . PRO B 1 58 ? -14.383 1.079 -1.225 1 97.75 58 PRO B O 1
ATOM 1684 N N . ALA B 1 59 ? -16.453 1.433 -0.666 1 97.88 59 ALA B N 1
ATOM 1685 C CA . ALA B 1 59 ? -16.672 2.662 -1.425 1 97.88 59 ALA B CA 1
ATOM 1686 C C . ALA B 1 59 ? -17.094 3.807 -0.505 1 97.88 59 ALA B C 1
ATOM 1688 O O . ALA B 1 59 ? -18.172 3.779 0.081 1 97.88 59 ALA B O 1
ATOM 1689 N N . PHE B 1 60 ? -16.203 4.754 -0.305 1 98.06 60 PHE B N 1
ATOM 1690 C CA . PHE B 1 60 ? -16.359 5.785 0.717 1 98.06 60 PHE B CA 1
ATOM 1691 C C . PHE B 1 60 ? -16.234 7.176 0.106 1 98.06 60 PHE B C 1
ATOM 1693 O O . PHE B 1 60 ? -15.352 7.43 -0.712 1 98.06 60 PHE B O 1
ATOM 1700 N N . LYS B 1 61 ? -17.172 8.07 0.507 1 95.62 61 LYS B N 1
ATOM 1701 C CA . LYS B 1 61 ? -17.125 9.492 0.166 1 95.62 61 LYS B CA 1
ATOM 1702 C C . LYS B 1 61 ? -17.094 10.359 1.422 1 95.62 61 LYS B C 1
ATOM 1704 O O . LYS B 1 61 ? -17.938 10.211 2.307 1 95.62 61 LYS B O 1
ATOM 1709 N N . CYS B 1 62 ? -16.156 11.125 1.502 1 94.31 62 CYS B N 1
ATOM 1710 C CA . CYS B 1 62 ? -16.125 12.203 2.479 1 94.31 62 CYS B CA 1
ATOM 1711 C C . CYS B 1 62 ? -16.422 13.547 1.818 1 94.31 62 CYS B C 1
ATOM 1713 O O . CYS B 1 62 ? -15.539 14.172 1.237 1 94.31 62 CYS B O 1
ATOM 1715 N N . GLY B 1 63 ? -17.609 13.961 1.994 1 89.56 63 GLY B N 1
ATOM 1716 C CA . GLY B 1 63 ? -18.062 15.039 1.135 1 89.56 63 GLY B CA 1
ATOM 1717 C C . GLY B 1 63 ? -18.109 14.656 -0.332 1 89.56 63 GLY B C 1
ATOM 1718 O O . GLY B 1 63 ? -18.719 13.648 -0.694 1 89.56 63 GLY B O 1
ATOM 1719 N N . ASP B 1 64 ? -17.422 15.359 -1.088 1 86.88 64 ASP B N 1
ATOM 1720 C CA . ASP B 1 64 ? -17.438 15.086 -2.521 1 86.88 64 ASP B CA 1
ATOM 1721 C C . ASP B 1 64 ? -16.172 14.336 -2.947 1 86.88 64 ASP B C 1
ATOM 1723 O O . ASP B 1 64 ? -15.945 14.117 -4.137 1 86.88 64 ASP B O 1
ATOM 1727 N N . VAL B 1 65 ? -15.492 13.898 -2 1 88.19 65 VAL B N 1
ATOM 1728 C CA . VAL B 1 65 ? -14.203 13.289 -2.311 1 88.19 65 VAL B CA 1
ATOM 1729 C C . VAL B 1 65 ? -14.297 11.773 -2.137 1 88.19 65 VAL B C 1
ATOM 1731 O O . VAL B 1 65 ? -14.492 11.281 -1.023 1 88.19 65 VAL B O 1
ATOM 1734 N N . PRO B 1 66 ? -14.156 11.039 -3.217 1 92.56 66 PRO B N 1
ATOM 1735 C CA . PRO B 1 66 ? -14.086 9.586 -3.051 1 92.56 66 PRO B CA 1
ATOM 1736 C C . PRO B 1 66 ? -12.758 9.125 -2.461 1 92.56 66 PRO B C 1
ATOM 1738 O O . PRO B 1 66 ? -11.695 9.625 -2.85 1 92.56 66 PRO B O 1
ATOM 1741 N N . LEU B 1 67 ? -12.82 8.273 -1.507 1 94 67 LEU B N 1
ATOM 1742 C CA . LEU B 1 67 ? -11.664 7.688 -0.84 1 94 67 LEU B CA 1
ATOM 1743 C C . LEU B 1 67 ? -11.844 6.184 -0.669 1 94 67 LEU B C 1
ATOM 1745 O O . LEU B 1 67 ? -12.109 5.707 0.438 1 94 67 LEU B O 1
ATOM 1749 N N . ASN B 1 68 ? -11.539 5.508 -1.708 1 92.62 68 ASN B N 1
ATOM 1750 C CA . ASN B 1 68 ? -11.883 4.09 -1.729 1 92.62 68 ASN B CA 1
ATOM 1751 C C . ASN B 1 68 ? -10.758 3.232 -1.169 1 92.62 68 ASN B C 1
ATOM 1753 O O . ASN B 1 68 ? -10.984 2.104 -0.729 1 92.62 68 ASN B O 1
ATOM 1757 N N . GLU B 1 69 ? -9.531 3.674 -1.185 1 95.44 69 GLU B N 1
ATOM 1758 C CA . GLU B 1 69 ? -8.453 3 -0.476 1 95.44 69 GLU B CA 1
ATOM 1759 C C . GLU B 1 69 ? -8.547 3.227 1.029 1 95.44 69 GLU B C 1
ATOM 1761 O O . GLU B 1 69 ? -8.445 4.359 1.5 1 95.44 69 GLU B O 1
ATOM 1766 N N . SER B 1 70 ? -8.648 2.125 1.763 1 96.44 70 SER B N 1
ATOM 1767 C CA . SER B 1 70 ? -9.016 2.236 3.17 1 96.44 70 SER B CA 1
ATOM 1768 C C . SER B 1 70 ? -7.949 2.986 3.963 1 96.44 70 SER B C 1
ATOM 1770 O O . SER B 1 70 ? -8.273 3.797 4.836 1 96.44 70 SER B O 1
ATOM 1772 N N . CYS B 1 71 ? -6.664 2.75 3.699 1 95.56 71 CYS B N 1
ATOM 1773 C CA . CYS B 1 71 ? -5.617 3.475 4.41 1 95.56 71 CYS B CA 1
ATOM 1774 C C . CYS B 1 71 ? -5.625 4.953 4.039 1 95.56 71 CYS B C 1
ATOM 1776 O O . CYS B 1 71 ? -5.418 5.812 4.895 1 95.56 71 CYS B O 1
ATOM 1778 N N . ALA B 1 72 ? -5.871 5.215 2.766 1 95.38 72 ALA B N 1
ATOM 1779 C CA . ALA B 1 72 ? -6 6.605 2.332 1 95.38 72 ALA B CA 1
ATOM 1780 C C . ALA B 1 72 ? -7.137 7.305 3.072 1 95.38 72 ALA B C 1
ATOM 1782 O O . ALA B 1 72 ? -6.977 8.438 3.539 1 95.38 72 ALA B O 1
ATOM 1783 N N . ALA B 1 73 ? -8.219 6.633 3.184 1 96.88 73 ALA B N 1
ATOM 1784 C CA . ALA B 1 73 ? -9.375 7.176 3.883 1 96.88 73 ALA B CA 1
ATOM 1785 C C . ALA B 1 73 ? -9.047 7.473 5.344 1 96.88 73 ALA B C 1
ATOM 1787 O O . ALA B 1 73 ? -9.398 8.539 5.859 1 96.88 73 ALA B O 1
ATOM 1788 N N . CYS B 1 74 ? -8.359 6.57 5.977 1 96.69 74 CYS B N 1
ATOM 1789 C CA . CYS B 1 74 ? -8 6.754 7.375 1 96.69 74 CYS B CA 1
ATOM 1790 C C . CYS B 1 74 ? -7.09 7.965 7.551 1 96.69 74 CYS B C 1
ATOM 1792 O O . CYS B 1 74 ? -7.305 8.781 8.445 1 96.69 74 CYS B O 1
ATOM 1794 N N . PHE B 1 75 ? -6.148 8.055 6.672 1 94.5 75 PHE B N 1
ATOM 1795 C CA . PHE B 1 75 ? -5.238 9.195 6.746 1 94.5 75 PHE B CA 1
ATOM 1796 C C . PHE B 1 75 ? -5.988 10.5 6.512 1 94.5 75 PHE B C 1
ATOM 1798 O O . PHE B 1 75 ? -5.762 11.484 7.219 1 94.5 75 PHE B O 1
ATOM 1805 N N . HIS B 1 76 ? -6.844 10.5 5.566 1 95.31 76 HIS B N 1
ATOM 1806 C CA . HIS B 1 76 ? -7.621 11.703 5.262 1 95.31 76 HIS B CA 1
ATOM 1807 C C . HIS B 1 76 ? -8.461 12.133 6.457 1 95.31 76 HIS B C 1
ATOM 1809 O O . HIS B 1 76 ? -8.453 13.297 6.844 1 95.31 76 HIS B O 1
ATOM 1815 N N . LEU B 1 77 ? -9.125 11.203 7.043 1 95.81 77 LEU B N 1
ATOM 1816 C CA . LEU B 1 77 ? -9.984 11.484 8.188 1 95.81 77 LEU B CA 1
ATOM 1817 C C . LEU B 1 77 ? -9.164 12.008 9.367 1 95.81 77 LEU B C 1
ATOM 1819 O O . LEU B 1 77 ? -9.57 12.953 10.039 1 95.81 77 LEU B O 1
ATOM 1823 N N . GLU B 1 78 ? -8.039 11.359 9.57 1 95.38 78 GLU B N 1
ATOM 1824 C CA . GLU B 1 78 ? -7.172 11.797 10.664 1 95.38 78 GLU B CA 1
ATOM 1825 C C . GLU B 1 78 ? -6.676 13.219 10.43 1 95.38 78 GLU B C 1
ATOM 1827 O O . GLU B 1 78 ? -6.613 14.023 11.367 1 95.38 78 GLU B O 1
ATOM 1832 N N . CYS B 1 79 ? -6.352 13.531 9.234 1 91.12 79 CYS B N 1
ATOM 1833 C CA . CYS B 1 79 ? -5.848 14.859 8.914 1 91.12 79 CYS B CA 1
ATOM 1834 C C . CYS B 1 79 ? -6.961 15.898 8.992 1 91.12 79 CYS B C 1
ATOM 1836 O O . CYS B 1 79 ? -6.785 16.953 9.594 1 91.12 79 CYS B O 1
ATOM 1838 N N . LYS B 1 80 ? -8.031 15.617 8.453 1 91.94 80 LYS B N 1
ATOM 1839 C CA . LYS B 1 80 ? -9.148 16.547 8.359 1 91.94 80 LYS B CA 1
ATOM 1840 C C . LYS B 1 80 ? -9.75 16.828 9.734 1 91.94 80 LYS B C 1
ATOM 1842 O O . LYS B 1 80 ? -10.172 17.953 10.016 1 91.94 80 LYS B O 1
ATOM 1847 N N . TYR B 1 81 ? -9.742 15.844 10.531 1 94.06 81 TYR B N 1
ATOM 1848 C CA . TYR B 1 81 ? -10.367 15.961 11.844 1 94.06 81 TYR B CA 1
ATOM 1849 C C . TYR B 1 81 ? -9.336 15.758 12.953 1 94.06 81 TYR B C 1
ATOM 1851 O O . TYR B 1 81 ? -9.617 15.086 13.953 1 94.06 81 TYR B O 1
ATOM 1859 N N . LYS B 1 82 ? -8.266 16.344 12.773 1 91.31 82 LYS B N 1
ATOM 1860 C CA . LYS B 1 82 ? -7.102 16.141 13.625 1 91.31 82 LYS B CA 1
ATOM 1861 C C . LYS B 1 82 ? -7.418 16.469 15.086 1 91.31 82 LYS B C 1
ATOM 1863 O O . LYS B 1 82 ? -6.922 15.797 15.992 1 91.31 82 LYS B O 1
ATOM 1868 N N . THR B 1 83 ? -8.234 17.438 15.359 1 93.69 83 THR B N 1
ATOM 1869 C CA . THR B 1 83 ? -8.477 17.922 16.719 1 93.69 83 THR B CA 1
ATOM 1870 C C . THR B 1 83 ? -9.742 17.281 17.297 1 93.69 83 THR B C 1
ATOM 1872 O O . THR B 1 83 ? -10.195 17.672 18.375 1 93.69 83 THR B O 1
ATOM 1875 N N . GLN B 1 84 ? -10.25 16.453 16.562 1 94.81 84 GLN B N 1
ATOM 1876 C CA . GLN B 1 84 ? -11.484 15.812 17.016 1 94.81 84 GLN B CA 1
ATOM 1877 C C . GLN B 1 84 ? -11.258 14.344 17.344 1 94.81 84 GLN B C 1
ATOM 1879 O O . GLN B 1 84 ? -10.586 13.633 16.594 1 94.81 84 GLN B O 1
ATOM 1884 N N . GLY B 1 85 ? -11.75 13.961 18.453 1 96.62 85 GLY B N 1
ATOM 1885 C CA . GLY B 1 85 ? -11.617 12.57 18.844 1 96.62 85 GLY B CA 1
ATOM 1886 C C . GLY B 1 85 ? -10.188 12.172 19.172 1 96.62 85 GLY B C 1
ATOM 1887 O O . GLY B 1 85 ? -9.391 13.008 19.594 1 96.62 85 GLY B O 1
ATOM 1888 N N . THR B 1 86 ? -9.945 10.898 18.984 1 96.75 86 THR B N 1
ATOM 1889 C CA . THR B 1 86 ? -8.633 10.344 19.297 1 96.75 86 THR B CA 1
ATOM 1890 C C . THR B 1 86 ? -7.602 10.758 18.25 1 96.75 86 THR B C 1
ATOM 1892 O O . THR B 1 86 ? -7.875 10.719 17.047 1 96.75 86 THR B O 1
ATOM 1895 N N . LYS B 1 87 ? -6.508 11.234 18.75 1 95.69 87 LYS B N 1
ATOM 1896 C CA . LYS B 1 87 ? -5.395 11.477 17.844 1 95.69 87 LYS B CA 1
ATOM 1897 C C . LYS B 1 87 ? -4.723 10.172 17.438 1 95.69 87 LYS B C 1
ATOM 1899 O O . LYS B 1 87 ? -4.09 9.508 18.266 1 95.69 87 LYS B O 1
ATOM 1904 N N . LEU B 1 88 ? -4.777 9.812 16.203 1 95.56 88 LEU B N 1
ATOM 1905 C CA . LEU B 1 88 ? -4.352 8.5 15.734 1 95.56 88 LEU B CA 1
ATOM 1906 C C . LEU B 1 88 ? -2.895 8.523 15.297 1 95.56 88 LEU B C 1
ATOM 1908 O O . LEU B 1 88 ? -2.242 7.48 15.227 1 95.56 88 LEU B O 1
ATOM 1912 N N . ILE B 1 89 ? -2.389 9.648 14.914 1 93.44 89 ILE B N 1
ATOM 1913 C CA . ILE B 1 89 ? -0.999 9.82 14.508 1 93.44 89 ILE B CA 1
ATOM 1914 C C . ILE B 1 89 ? -0.299 10.789 15.453 1 93.44 89 ILE B C 1
ATOM 1916 O O . ILE B 1 89 ? -0.735 11.93 15.609 1 93.44 89 ILE B O 1
ATOM 1920 N N . PRO B 1 90 ? 0.722 10.328 16.062 1 92.25 90 PRO B N 1
ATOM 1921 C CA . PRO B 1 90 ? 1.425 11.227 16.984 1 92.25 90 PRO B CA 1
ATOM 1922 C C . PRO B 1 90 ? 2.07 12.414 16.281 1 92.25 90 PRO B C 1
ATOM 1924 O O . PRO B 1 90 ? 2.377 12.336 15.086 1 92.25 90 PRO B O 1
ATOM 1927 N N . ASP B 1 91 ? 2.404 13.516 17.047 1 88.69 91 ASP B N 1
ATOM 1928 C CA . ASP B 1 91 ? 2.961 14.742 16.469 1 88.69 91 ASP B CA 1
ATOM 1929 C C . ASP B 1 91 ? 4.469 14.617 16.281 1 88.69 91 ASP B C 1
ATOM 1931 O O . ASP B 1 91 ? 5.055 15.336 15.469 1 88.69 91 ASP B O 1
ATOM 1935 N N . CYS B 1 92 ? 5.023 13.766 17.062 1 90.94 92 CYS B N 1
ATOM 1936 C CA . CYS B 1 92 ? 6.473 13.648 16.969 1 90.94 92 CYS B CA 1
ATOM 1937 C C . CYS B 1 92 ? 6.891 12.984 15.672 1 90.94 92 CYS B C 1
ATOM 1939 O O . CYS B 1 92 ? 6.203 12.086 15.18 1 90.94 92 CYS B O 1
ATOM 1941 N N . GLU B 1 93 ? 7.93 13.406 15.156 1 90.19 93 GLU B N 1
ATOM 1942 C CA . GLU B 1 93 ? 8.422 12.992 13.844 1 90.19 93 GLU B CA 1
ATOM 1943 C C . GLU B 1 93 ? 8.672 11.484 13.805 1 90.19 93 GLU B C 1
ATOM 1945 O O . GLU B 1 93 ? 8.25 10.812 12.867 1 90.19 93 GLU B O 1
ATOM 1950 N N . VAL B 1 94 ? 9.32 10.977 14.805 1 91.06 94 VAL B N 1
ATOM 1951 C CA . VAL B 1 94 ? 9.695 9.562 14.844 1 91.06 94 VAL B CA 1
ATOM 1952 C C . VAL B 1 94 ? 8.438 8.695 14.883 1 91.06 94 VAL B C 1
ATOM 1954 O O . VAL B 1 94 ? 8.328 7.719 14.141 1 91.06 94 VAL B O 1
ATOM 1957 N N . GLY B 1 95 ? 7.504 9.07 15.742 1 92.81 95 GLY B N 1
ATOM 1958 C CA . GLY B 1 95 ? 6.254 8.328 15.828 1 92.81 95 GLY B CA 1
ATOM 1959 C C . GLY B 1 95 ? 5.465 8.328 14.531 1 92.81 95 GLY B C 1
ATOM 1960 O O . GLY B 1 95 ? 4.945 7.297 14.109 1 92.81 95 GLY B O 1
ATOM 1961 N N . ARG B 1 96 ? 5.379 9.422 13.867 1 93.06 96 ARG B N 1
ATOM 1962 C CA . ARG B 1 96 ? 4.684 9.539 12.594 1 93.06 96 ARG B CA 1
ATOM 1963 C C . ARG B 1 96 ? 5.348 8.664 11.531 1 93.06 96 ARG B C 1
ATOM 1965 O O . ARG B 1 96 ? 4.66 7.973 10.773 1 93.06 96 ARG B O 1
ATOM 1972 N N . ALA B 1 97 ? 6.652 8.672 11.531 1 93.81 97 ALA B N 1
ATOM 1973 C CA . ALA B 1 97 ? 7.395 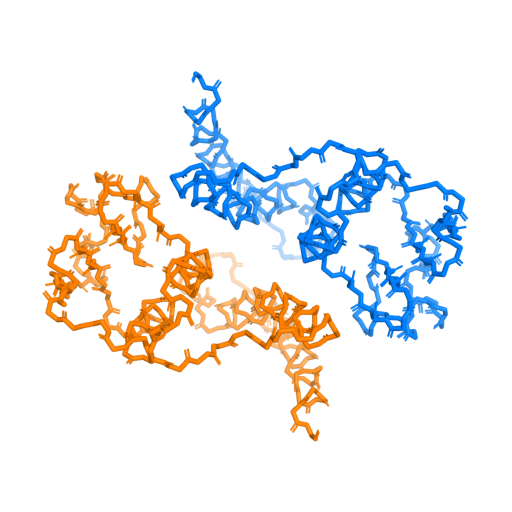7.871 10.555 1 93.81 97 ALA B CA 1
ATOM 1974 C C . ALA B 1 97 ? 7.152 6.379 10.773 1 93.81 97 ALA B C 1
ATOM 1976 O O . ALA B 1 97 ? 6.992 5.621 9.812 1 93.81 97 ALA B O 1
ATOM 1977 N N . GLN B 1 98 ? 7.117 6.008 12 1 92 98 GLN B N 1
ATOM 1978 C CA . GLN B 1 98 ? 6.902 4.602 12.328 1 92 98 GLN B CA 1
ATOM 1979 C C . GLN B 1 98 ? 5.508 4.148 11.906 1 92 98 GLN B C 1
ATOM 1981 O O . GLN B 1 98 ? 5.344 3.047 11.375 1 92 98 GLN B O 1
ATOM 1986 N N . ILE B 1 99 ? 4.543 4.941 12.102 1 93.62 99 ILE B N 1
ATOM 1987 C CA . ILE B 1 99 ? 3.176 4.625 11.711 1 93.62 99 ILE B CA 1
ATOM 1988 C C . ILE B 1 99 ? 3.096 4.496 10.188 1 93.62 99 ILE B C 1
ATOM 1990 O O . ILE B 1 99 ? 2.523 3.535 9.672 1 93.62 99 ILE B O 1
ATOM 1994 N N . LEU B 1 100 ? 3.691 5.445 9.5 1 93.25 100 LEU B N 1
ATOM 1995 C CA . LEU B 1 100 ? 3.699 5.395 8.039 1 93.25 100 LEU B CA 1
ATOM 1996 C C . LEU B 1 100 ? 4.324 4.098 7.543 1 93.25 100 LEU B C 1
ATOM 1998 O O . LEU B 1 100 ? 3.76 3.42 6.684 1 93.25 100 LEU B O 1
ATOM 2002 N N . GLN B 1 101 ? 5.414 3.74 8.172 1 94.81 101 GLN B N 1
ATOM 2003 C CA . GLN B 1 101 ? 6.102 2.508 7.801 1 94.81 101 GLN B CA 1
ATOM 2004 C C . GLN B 1 101 ? 5.195 1.294 7.996 1 94.81 101 GLN B C 1
ATOM 2006 O O . GLN B 1 101 ? 5.055 0.465 7.094 1 94.81 101 GLN B O 1
ATOM 2011 N N . ARG B 1 102 ? 4.57 1.249 9.078 1 94.19 102 ARG B N 1
ATOM 2012 C CA . ARG B 1 102 ? 3.74 0.095 9.414 1 94.19 102 ARG B CA 1
ATOM 2013 C C . ARG B 1 102 ? 2.504 0.033 8.523 1 94.19 102 ARG B C 1
ATOM 2015 O O . ARG B 1 102 ? 2.078 -1.05 8.125 1 94.19 102 ARG B O 1
ATOM 2022 N N . VAL B 1 103 ? 1.911 1.131 8.219 1 94.38 103 VAL B N 1
ATOM 2023 C CA . VAL B 1 103 ? 0.698 1.194 7.41 1 94.38 103 VAL B CA 1
ATOM 2024 C C . VAL B 1 103 ? 0.98 0.652 6.012 1 94.38 103 VAL B C 1
ATOM 2026 O O . VAL B 1 103 ? 0.171 -0.091 5.449 1 94.38 103 VAL B O 1
ATOM 2029 N N . PHE B 1 104 ? 2.074 0.962 5.473 1 94.44 104 PHE B N 1
ATOM 2030 C C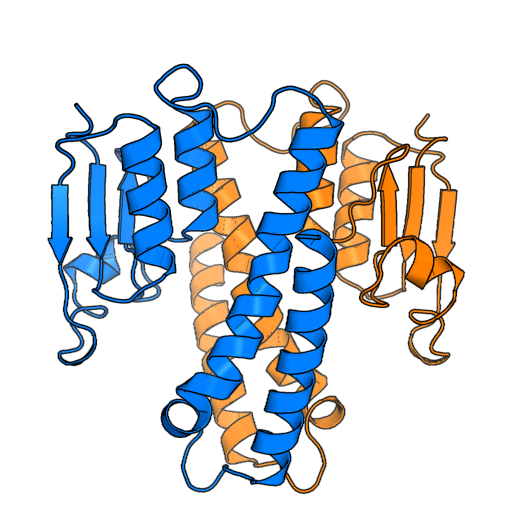A . PHE B 1 104 ? 2.389 0.474 4.133 1 94.44 104 PHE B CA 1
ATOM 2031 C C . PHE B 1 104 ? 2.842 -0.979 4.18 1 94.44 104 PHE B C 1
ATOM 2033 O O . PHE B 1 104 ? 2.578 -1.748 3.254 1 94.44 104 PHE B O 1
ATOM 2040 N N . GLU B 1 105 ? 3.438 -1.406 5.328 1 94 105 GLU B N 1
ATOM 2041 C CA . GLU B 1 105 ? 3.871 -2.793 5.469 1 94 105 GLU B CA 1
ATOM 2042 C C . GLU B 1 105 ? 2.674 -3.734 5.594 1 94 105 GLU B C 1
ATOM 2044 O O . GLU B 1 105 ? 2.773 -4.918 5.266 1 94 105 GLU B O 1
ATOM 2049 N N . VAL B 1 106 ? 1.622 -3.197 6.062 1 93.56 106 VAL B N 1
ATOM 2050 C CA . VAL B 1 106 ? 0.465 -4.055 6.297 1 93.56 106 VAL B CA 1
ATOM 2051 C C . VAL B 1 106 ? -0.03 -4.625 4.969 1 93.56 106 VAL B C 1
ATOM 2053 O O . VAL B 1 106 ? -0.655 -5.688 4.938 1 93.56 106 VAL B O 1
ATOM 2056 N N . ASN B 1 107 ? 0.21 -3.924 3.893 1 90.56 107 ASN B N 1
ATOM 2057 C CA . ASN B 1 107 ? -0.181 -4.418 2.576 1 90.56 107 ASN B CA 1
ATOM 2058 C C . ASN B 1 107 ? 0.42 -5.793 2.293 1 90.56 107 ASN B C 1
ATOM 2060 O O . ASN B 1 107 ? -0.255 -6.668 1.75 1 90.56 107 ASN B O 1
ATOM 2064 N N . ALA B 1 108 ? 1.694 -5.926 2.684 1 92.94 108 ALA B N 1
ATOM 2065 C CA . ALA B 1 108 ? 2.352 -7.219 2.488 1 92.94 108 ALA B CA 1
ATOM 2066 C C . ALA B 1 108 ? 1.679 -8.305 3.316 1 92.94 108 ALA B C 1
ATOM 2068 O O . ALA B 1 108 ? 1.459 -9.422 2.83 1 92.94 108 ALA B O 1
ATOM 2069 N N . LEU B 1 109 ? 1.36 -8.016 4.527 1 94.88 109 LEU B N 1
ATOM 2070 C CA . LEU B 1 109 ? 0.683 -8.969 5.398 1 94.88 109 LEU B CA 1
ATOM 2071 C C . LEU B 1 109 ? -0.681 -9.352 4.828 1 94.88 109 LEU B C 1
ATOM 2073 O O . LEU B 1 109 ? -1.024 -10.531 4.766 1 94.88 109 LEU B O 1
ATOM 2077 N N . THR B 1 110 ? -1.418 -8.344 4.402 1 92.44 110 THR B N 1
ATOM 2078 C CA . THR B 1 110 ? -2.754 -8.57 3.865 1 92.44 110 THR B CA 1
ATOM 2079 C C . THR B 1 110 ? -2.688 -9.414 2.596 1 92.44 110 THR B C 1
ATOM 2081 O O . THR B 1 110 ? -3.467 -10.359 2.43 1 92.44 110 THR B O 1
ATOM 2084 N N . GLU B 1 111 ? -1.814 -9.078 1.767 1 92.31 111 GLU B N 1
ATOM 2085 C CA . GLU B 1 111 ? -1.65 -9.812 0.517 1 92.31 111 GLU B CA 1
ATOM 2086 C C . GLU B 1 111 ? -1.303 -11.281 0.781 1 92.31 111 GLU B C 1
ATOM 2088 O O . GLU B 1 111 ? -1.955 -12.18 0.253 1 92.31 111 GLU B O 1
ATOM 2093 N N . LYS B 1 112 ? -0.314 -11.539 1.605 1 96.19 112 LYS B N 1
ATOM 2094 C CA . LYS B 1 112 ? 0.129 -12.906 1.882 1 96.19 112 LYS B CA 1
ATOM 2095 C C . LYS B 1 112 ? -0.954 -13.695 2.607 1 96.19 112 LYS B C 1
ATOM 2097 O O . LYS B 1 112 ? -1.127 -14.891 2.359 1 96.19 112 LYS B O 1
ATOM 2102 N N . SER B 1 113 ? -1.614 -13.07 3.48 1 96.31 113 SER B N 1
ATOM 2103 C CA . SER B 1 113 ? -2.73 -13.727 4.152 1 96.31 113 SER B CA 1
ATOM 2104 C C . SER B 1 113 ? -3.822 -14.117 3.162 1 96.31 113 SER B C 1
ATOM 2106 O O . SER B 1 113 ? -4.328 -15.234 3.195 1 96.31 113 SER B O 1
ATOM 2108 N N . SER B 1 114 ? -4.172 -13.172 2.279 1 93.38 114 SER B N 1
ATOM 2109 C CA . SER B 1 114 ? -5.238 -13.414 1.311 1 93.38 114 SER B CA 1
ATOM 2110 C C . SER B 1 114 ? -4.883 -14.555 0.366 1 93.38 114 SER B C 1
ATOM 2112 O O . SER B 1 114 ? -5.738 -15.367 0.02 1 93.38 114 SER B O 1
ATOM 2114 N N . ILE B 1 115 ? -3.615 -14.594 -0.054 1 94.5 115 ILE B N 1
ATOM 2115 C CA . ILE B 1 115 ? -3.143 -15.633 -0.961 1 94.5 115 ILE B CA 1
ATOM 2116 C C . ILE B 1 115 ? -3.355 -17 -0.327 1 94.5 115 ILE B C 1
ATOM 2118 O O . ILE B 1 115 ? -3.744 -17.953 -1.009 1 94.5 115 ILE B O 1
ATOM 2122 N N . VAL B 1 116 ? -3.119 -17.094 0.967 1 96.88 116 VAL B N 1
ATOM 2123 C CA . VAL B 1 116 ? -3.258 -18.359 1.665 1 96.88 116 VAL B CA 1
ATOM 2124 C C . VAL B 1 116 ? -4.734 -18.641 1.932 1 96.88 116 VAL B C 1
ATOM 2126 O O . VAL B 1 116 ? -5.23 -19.734 1.608 1 96.88 116 VAL B O 1
ATOM 2129 N N . LEU B 1 117 ? -5.441 -17.703 2.387 1 94 117 LEU B N 1
ATOM 2130 C CA . LEU B 1 117 ? -6.809 -17.906 2.852 1 94 117 LEU B CA 1
ATOM 2131 C C . LEU B 1 117 ? -7.754 -18.125 1.678 1 94 117 LEU B C 1
ATOM 2133 O O . LEU B 1 117 ? -8.703 -18.906 1.778 1 94 117 LEU B O 1
ATOM 2137 N N . TYR B 1 118 ? -7.516 -17.484 0.59 1 92.62 118 TYR B N 1
ATOM 2138 C CA . TYR B 1 118 ? -8.469 -17.516 -0.516 1 92.62 118 TYR B CA 1
ATOM 2139 C C . TYR B 1 118 ? -7.871 -18.219 -1.73 1 92.62 118 TYR B C 1
ATOM 2141 O O . TYR B 1 118 ? -8.266 -17.938 -2.867 1 92.62 118 TYR B O 1
ATOM 2149 N N . TYR B 1 119 ? -6.91 -18.984 -1.522 1 96 119 TYR B N 1
ATOM 2150 C CA . TYR B 1 119 ? -6.191 -19.656 -2.604 1 96 119 TYR B CA 1
ATOM 2151 C C . TYR B 1 119 ? -7.16 -20.359 -3.545 1 96 119 TYR B C 1
ATOM 2153 O O . TYR B 1 119 ? -7.133 -20.141 -4.758 1 96 119 TYR B O 1
ATOM 2161 N N . ASN B 1 120 ? -8.094 -21.156 -3.023 1 94.44 120 ASN B N 1
ATOM 2162 C CA . ASN B 1 120 ? -8.984 -21.969 -3.842 1 94.44 120 ASN B CA 1
ATOM 2163 C C . ASN B 1 120 ? -10.047 -21.125 -4.535 1 94.44 120 ASN B C 1
ATOM 2165 O O . ASN B 1 120 ? -10.648 -21.562 -5.52 1 94.44 120 ASN B O 1
ATOM 2169 N N . TRP B 1 121 ? -10.266 -20 -4.027 1 90.31 121 TRP B N 1
ATOM 2170 C CA . TRP B 1 121 ? -11.219 -19.078 -4.645 1 90.31 121 TRP B CA 1
ATOM 2171 C C . TRP B 1 121 ? -10.547 -18.266 -5.754 1 90.31 121 TRP B C 1
ATOM 2173 O O . TRP B 1 121 ? -11.156 -18.016 -6.797 1 90.31 121 TRP B O 1
ATOM 2183 N N . MET B 1 122 ? -9.305 -17.969 -5.641 1 90.12 122 MET B N 1
ATOM 2184 C CA . MET B 1 122 ? -8.602 -17.062 -6.535 1 90.12 122 MET B CA 1
ATOM 2185 C C . MET B 1 122 ? -7.957 -17.812 -7.691 1 90.12 122 MET B C 1
ATOM 2187 O O . MET B 1 122 ? -7.836 -17.281 -8.797 1 90.12 122 MET B O 1
ATOM 2191 N N . VAL B 1 123 ? -7.539 -18.984 -7.348 1 94.62 123 VAL B N 1
ATOM 2192 C CA . VAL B 1 123 ? -6.789 -19.75 -8.336 1 94.62 123 VAL B CA 1
ATOM 2193 C C . VAL B 1 123 ? -7.695 -20.797 -8.961 1 94.62 123 VAL B C 1
ATOM 2195 O O . VAL B 1 123 ? -8.242 -21.656 -8.258 1 94.62 123 VAL B O 1
ATOM 2198 N N . PRO B 1 124 ? -7.82 -20.75 -10.25 1 96.81 124 PRO B N 1
ATOM 2199 C CA . PRO B 1 124 ? -8.617 -21.781 -10.906 1 96.81 124 PRO B CA 1
ATOM 2200 C C . PRO B 1 124 ? -8.141 -23.203 -10.57 1 96.81 124 PRO B C 1
ATOM 2202 O O . PRO B 1 124 ? -6.938 -23.422 -10.383 1 96.81 124 PRO B O 1
ATOM 2205 N N . GLU B 1 125 ? -9.055 -24.109 -10.602 1 96.44 125 GLU B N 1
ATOM 2206 C CA . GLU B 1 125 ? -8.781 -25.469 -10.164 1 96.44 125 GLU B CA 1
ATOM 2207 C C . GLU B 1 125 ? -7.613 -26.078 -10.938 1 96.44 125 GLU B C 1
ATOM 2209 O O . GLU B 1 125 ? -6.719 -26.688 -10.344 1 96.44 125 GLU B O 1
ATOM 2214 N N . GLY B 1 126 ? -7.535 -25.922 -12.156 1 96.56 126 GLY B N 1
ATOM 2215 C CA . GLY B 1 126 ? -6.504 -26.516 -13 1 96.56 126 GLY B CA 1
ATOM 2216 C C . GLY B 1 126 ? -5.141 -25.875 -12.805 1 96.56 126 GLY B C 1
ATOM 2217 O O . GLY B 1 126 ? -4.137 -26.375 -13.305 1 96.56 126 GLY B O 1
ATOM 2218 N N . GLU B 1 127 ? -5.09 -24.875 -11.992 1 96.94 127 GLU B N 1
ATOM 2219 C CA . GLU B 1 127 ? -3.846 -24.141 -11.781 1 96.94 127 GLU B CA 1
ATOM 2220 C C . GLU B 1 127 ? -3.344 -24.297 -10.352 1 96.94 127 GLU B C 1
ATOM 2222 O O . GLU B 1 127 ? -2.357 -23.672 -9.961 1 96.94 127 GLU B O 1
ATOM 2227 N N . ARG B 1 128 ? -3.994 -25.125 -9.641 1 97.62 128 ARG B N 1
ATOM 2228 C CA . ARG B 1 128 ? -3.67 -25.234 -8.219 1 97.62 128 ARG B CA 1
ATOM 2229 C C . ARG B 1 128 ? -2.574 -26.281 -7.996 1 97.62 128 ARG B C 1
ATOM 2231 O O . ARG B 1 128 ? -2.547 -27.312 -8.664 1 97.62 128 ARG B O 1
ATOM 2238 N N . HIS B 1 129 ? -1.694 -25.969 -7.102 1 97.94 129 HIS B N 1
ATOM 2239 C CA . HIS B 1 129 ? -0.595 -26.859 -6.727 1 97.94 129 HIS B CA 1
ATOM 2240 C C . HIS B 1 129 ? -0.421 -26.906 -5.211 1 97.94 129 HIS B C 1
ATOM 2242 O O . HIS B 1 129 ? -0.41 -25.875 -4.547 1 97.94 129 HIS B O 1
ATOM 2248 N N . ASP B 1 130 ? -0.236 -28.125 -4.703 1 97.69 130 ASP B N 1
ATOM 2249 C CA . ASP B 1 130 ? 0.096 -28.281 -3.289 1 97.69 130 ASP B CA 1
ATOM 2250 C C . ASP B 1 130 ? 1.401 -27.562 -2.955 1 97.69 130 ASP B C 1
ATOM 2252 O O . ASP B 1 130 ? 1.549 -27 -1.865 1 97.69 130 ASP B O 1
ATOM 2256 N N . SER B 1 131 ? 2.248 -27.609 -3.867 1 97.62 131 SER B N 1
ATOM 2257 C CA . SER B 1 131 ? 3.533 -26.953 -3.658 1 97.62 131 SER B CA 1
ATOM 2258 C C . SER B 1 131 ? 3.361 -25.438 -3.521 1 97.62 131 SER B C 1
ATOM 2260 O O . SER B 1 131 ? 4.074 -24.797 -2.748 1 97.62 131 SER B O 1
ATOM 2262 N N . ALA B 1 132 ? 2.443 -24.891 -4.258 1 97.31 132 ALA B N 1
ATOM 2263 C CA . ALA B 1 132 ? 2.15 -23.453 -4.145 1 97.31 132 ALA B CA 1
ATOM 2264 C C . ALA B 1 132 ? 1.546 -23.125 -2.781 1 97.31 132 ALA B C 1
ATOM 2266 O O . ALA B 1 132 ? 1.911 -22.125 -2.158 1 97.31 132 ALA B O 1
ATOM 2267 N N . VAL B 1 133 ? 0.647 -23.969 -2.365 1 97.81 133 VAL B N 1
ATOM 2268 C CA . VAL B 1 133 ? 0.018 -23.781 -1.062 1 97.81 133 VAL B CA 1
ATOM 2269 C C . VAL B 1 133 ? 1.085 -23.766 0.03 1 97.81 133 VAL B C 1
ATOM 2271 O O . VAL B 1 133 ? 1.08 -22.906 0.907 1 97.81 133 VAL B O 1
ATOM 2274 N N . LYS B 1 134 ? 1.968 -24.703 -0.035 1 98 134 LYS B N 1
ATOM 2275 C CA . LYS B 1 134 ? 3.047 -24.797 0.942 1 98 134 LYS B CA 1
ATOM 2276 C C . LYS B 1 134 ? 3.936 -23.562 0.907 1 98 134 LYS B C 1
ATOM 2278 O O . LYS B 1 134 ? 4.238 -22.969 1.949 1 98 134 LYS B O 1
ATOM 2283 N N . ARG B 1 135 ? 4.312 -23.172 -0.24 1 97.19 135 ARG B N 1
ATOM 2284 C CA . ARG B 1 135 ? 5.16 -22 -0.416 1 97.19 135 ARG B CA 1
ATOM 2285 C C . ARG B 1 135 ? 4.477 -20.75 0.123 1 97.19 135 ARG B C 1
ATOM 2287 O O . ARG B 1 135 ? 5.109 -19.938 0.8 1 97.19 135 ARG B O 1
ATOM 2294 N N . ASN B 1 136 ? 3.215 -20.625 -0.214 1 97.38 136 ASN B N 1
ATOM 2295 C CA . ASN B 1 136 ? 2.451 -19.469 0.252 1 97.38 136 ASN B CA 1
ATOM 2296 C C . ASN B 1 136 ? 2.35 -19.438 1.774 1 97.38 136 ASN B C 1
ATOM 2298 O O . ASN B 1 136 ? 2.473 -18.375 2.391 1 97.38 136 ASN B O 1
ATOM 2302 N N . LYS B 1 137 ? 2.113 -20.562 2.354 1 98.44 137 LYS B N 1
ATOM 2303 C CA . LYS B 1 137 ? 2.016 -20.641 3.809 1 98.44 137 LYS B CA 1
ATOM 2304 C C . LYS B 1 137 ? 3.346 -20.297 4.469 1 98.44 137 LYS B C 1
ATOM 2306 O O . LYS B 1 137 ? 3.371 -19.625 5.504 1 98.44 137 LYS B O 1
ATOM 2311 N N . GLU B 1 138 ? 4.414 -20.719 3.891 1 98.19 138 GLU B N 1
ATOM 2312 C CA . GLU B 1 138 ? 5.738 -20.375 4.406 1 98.19 138 GLU B CA 1
ATOM 2313 C C . GLU B 1 138 ? 6 -18.875 4.316 1 98.19 138 GLU B C 1
ATOM 2315 O O . GLU B 1 138 ? 6.539 -18.281 5.246 1 98.19 138 GLU B O 1
ATOM 2320 N N . ALA B 1 139 ? 5.641 -18.328 3.236 1 97 139 ALA B N 1
ATOM 2321 C CA . ALA B 1 139 ? 5.797 -16.891 3.061 1 97 139 ALA B CA 1
ATOM 2322 C C . ALA B 1 139 ? 4.977 -16.125 4.09 1 97 139 ALA B C 1
ATOM 2324 O O . ALA B 1 139 ? 5.449 -15.125 4.648 1 97 139 ALA B O 1
ATOM 2325 N N . LEU B 1 140 ? 3.781 -16.562 4.309 1 98.06 140 LEU B N 1
ATOM 2326 C CA . LEU B 1 140 ? 2.928 -15.93 5.305 1 98.06 140 LEU B CA 1
ATOM 2327 C C . LEU B 1 140 ? 3.518 -16.078 6.703 1 98.06 140 LEU B C 1
ATOM 2329 O O . LEU B 1 140 ? 3.502 -15.133 7.492 1 98.06 140 LEU B O 1
ATOM 2333 N N . THR B 1 141 ? 4.004 -17.25 6.996 1 98.31 141 THR B N 1
ATOM 2334 C CA . THR B 1 141 ? 4.629 -17.5 8.289 1 98.31 141 THR B CA 1
ATOM 2335 C C . THR B 1 141 ? 5.797 -16.547 8.516 1 98.31 141 THR B C 1
ATOM 2337 O O . THR B 1 141 ? 5.93 -15.961 9.594 1 98.31 141 THR B O 1
ATOM 2340 N N . ALA B 1 142 ? 6.629 -16.375 7.539 1 96.88 142 ALA B N 1
ATOM 2341 C CA . ALA B 1 142 ? 7.75 -15.445 7.629 1 96.88 142 ALA B CA 1
ATOM 2342 C C . ALA B 1 142 ? 7.266 -14.016 7.883 1 96.88 142 ALA B C 1
ATOM 2344 O O . ALA B 1 142 ? 7.848 -13.289 8.688 1 96.88 142 ALA B O 1
ATOM 2345 N N . GLU B 1 143 ? 6.223 -13.641 7.172 1 97.31 143 GLU B N 1
ATOM 2346 C CA . GLU B 1 143 ? 5.648 -12.312 7.359 1 97.31 143 GLU B CA 1
ATOM 2347 C C . GLU B 1 143 ? 5.117 -12.141 8.781 1 97.31 143 GLU B C 1
ATOM 2349 O O . GLU B 1 143 ? 5.344 -11.102 9.414 1 97.31 143 GLU B O 1
ATOM 2354 N N . LEU B 1 144 ? 4.406 -13.109 9.25 1 97.31 144 LEU B N 1
ATOM 2355 C CA . LEU B 1 144 ? 3.832 -13.055 10.594 1 97.31 144 LEU B CA 1
ATOM 2356 C C . LEU B 1 144 ? 4.926 -12.961 11.648 1 97.31 144 LEU B C 1
ATOM 2358 O O . LEU B 1 144 ? 4.754 -12.289 12.672 1 97.31 144 LEU B O 1
ATOM 2362 N N . LYS B 1 145 ? 5.996 -13.586 11.422 1 96.69 145 LYS B N 1
ATOM 2363 C CA . LYS B 1 145 ? 7.117 -13.516 12.359 1 96.69 145 LYS B CA 1
ATOM 2364 C C . LYS B 1 145 ? 7.68 -12.102 12.438 1 96.69 145 LYS B C 1
ATOM 2366 O O . LYS B 1 145 ? 8.055 -11.633 13.516 1 96.69 145 LYS B O 1
ATOM 2371 N N . LEU B 1 146 ? 7.793 -11.43 11.344 1 94.75 146 LEU B N 1
ATOM 2372 C CA . LEU B 1 146 ? 8.227 -10.039 11.344 1 94.75 146 LEU B CA 1
ATOM 2373 C C . LEU B 1 146 ? 7.301 -9.18 12.203 1 94.75 146 LEU B C 1
ATOM 2375 O O . LEU B 1 146 ? 7.766 -8.398 13.031 1 94.75 146 LEU B O 1
ATOM 2379 N N . TRP B 1 147 ? 6.016 -9.375 12 1 96 147 TRP B N 1
ATOM 2380 C CA . TRP B 1 147 ? 5.031 -8.57 12.719 1 96 147 TRP B CA 1
ATOM 2381 C C . TRP B 1 147 ? 5.035 -8.914 14.203 1 96 147 TRP B C 1
ATOM 2383 O O . TRP B 1 147 ? 4.805 -8.039 15.047 1 96 147 TRP B O 1
ATOM 2393 N N . GLU B 1 148 ? 5.25 -10.203 14.484 1 95.56 148 GLU B N 1
ATOM 2394 C CA . GLU B 1 148 ? 5.406 -10.578 15.891 1 95.56 148 GLU B CA 1
ATOM 2395 C C . GLU B 1 148 ? 6.562 -9.828 16.531 1 95.56 148 GLU B C 1
ATOM 2397 O O . GLU B 1 148 ? 6.469 -9.414 17.688 1 95.56 148 GLU B O 1
ATOM 2402 N N . GLY B 1 149 ? 7.582 -9.609 15.828 1 91.56 149 GLY B N 1
ATOM 2403 C CA . GLY B 1 149 ? 8.719 -8.852 16.328 1 91.56 149 GLY B CA 1
ATOM 2404 C C . GLY B 1 149 ? 8.391 -7.395 16.609 1 91.56 149 GLY B C 1
ATOM 2405 O O . GLY B 1 149 ? 8.898 -6.812 17.578 1 91.56 149 GLY B O 1
ATOM 2406 N N . TYR B 1 150 ? 7.48 -6.816 15.789 1 87.12 150 TYR B N 1
ATOM 2407 C CA . TYR B 1 150 ? 7.074 -5.43 15.984 1 87.12 150 TYR B CA 1
ATOM 2408 C C . TYR B 1 150 ? 6.25 -5.281 17.266 1 87.12 150 TYR B C 1
ATOM 2410 O O . TYR B 1 150 ? 6.25 -4.219 17.891 1 87.12 150 TYR B O 1
ATOM 2418 N N . LEU B 1 151 ? 5.527 -6.301 17.641 1 86.38 151 LEU B N 1
ATOM 2419 C CA . LEU B 1 151 ? 4.52 -6.199 18.688 1 86.38 151 LEU B CA 1
ATOM 2420 C C . LEU B 1 151 ? 5.074 -6.676 20.016 1 86.38 151 LEU B C 1
ATOM 2422 O O . LEU B 1 151 ? 4.379 -6.617 21.047 1 86.38 151 LEU B O 1
ATOM 2426 N N . GLN B 1 152 ? 6.254 -7.199 20.094 1 82.88 152 GLN B N 1
ATOM 2427 C CA . GLN B 1 152 ? 6.844 -7.605 21.375 1 82.88 152 GLN B CA 1
ATOM 2428 C C . GLN B 1 152 ? 7.289 -6.395 22.188 1 82.88 152 GLN B C 1
ATOM 2430 O O . GLN B 1 152 ? 7.621 -5.352 21.609 1 82.88 152 GLN B O 1
#

Radius of gyration: 20.27 Å; Cα contacts (8 Å, |Δi|>4): 417; chains: 2; bounding box: 50×52×41 Å

Solvent-accessible surface area (backbone atoms only — not comparable to full-atom values): 16267 Å² total; per-residue (Å²): 122,32,65,57,24,38,38,37,28,38,86,92,36,63,53,28,47,51,38,52,52,44,31,55,45,36,68,48,43,74,45,46,68,46,84,41,46,68,92,76,46,45,38,64,31,70,75,30,34,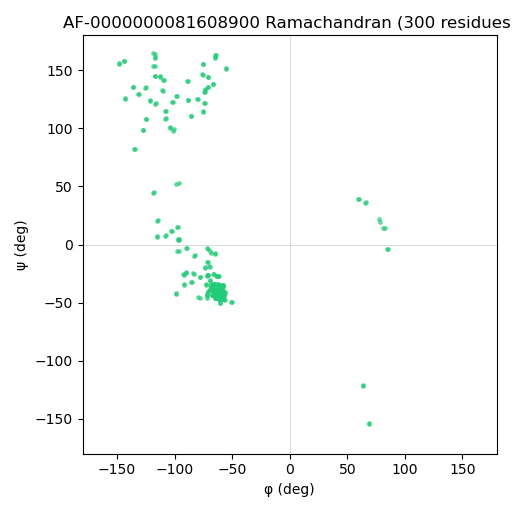74,57,18,80,81,35,45,66,25,20,29,26,60,57,91,41,60,33,43,41,39,68,35,34,37,51,44,50,47,64,75,37,49,89,32,58,56,71,88,65,58,88,49,66,66,55,37,42,50,49,39,30,50,60,59,49,45,53,56,52,51,50,37,46,46,54,54,75,38,35,80,77,72,40,57,75,93,68,63,48,71,67,53,53,52,51,40,47,51,53,32,51,55,48,51,51,54,52,51,61,70,72,103,122,32,65,57,22,38,37,38,28,37,87,92,37,64,53,29,49,51,39,51,52,45,32,55,44,36,66,46,45,73,46,45,67,44,85,40,46,68,92,77,46,45,36,62,30,69,77,28,35,74,59,18,80,81,34,43,64,26,20,29,27,61,56,90,41,60,33,44,42,38,69,34,35,37,52,42,50,47,61,76,39,49,89,31,58,58,71,87,66,56,87,49,67,66,55,36,42,50,50,38,30,50,62,59,51,44,52,57,50,52,50,37,46,46,54,53,75,40,36,80,77,73,40,56,77,94,66,62,49,72,68,54,52,52,52,39,47,50,53,32,50,56,48,51,51,55,53,52,61,70,72,104

Secondary structure (DSSP, 8-state):
--TTEEEEEETT-HHHHHHHHHHHHTT--S-EEEEE-TTTTGGGSHHHHHH-TT--S-EEEETTEE--SHHHHHHHHHHHTTTSS---S-SSHHHHHHHHHHHHHHHHHHHHHHHHHTHHHHS-GGG--HHHHHHHHHHHHHHHHHHHHHH-/--TTEEEEEETT-HHHHHHHHHHHHTT--S-EEEEE-TTTTGGGSHHHHHH-TT--S-EEEETTEE--SHHHHHHHHHHHTTTSS---S-SSHHHHHHHHHHHHHHHHHHHHHHHHHTHHHHS-GGG--HHHHHHHHHHHHHHHHHHHHHH-

InterPro domains:
  IPR004045 Glutathione S-transferase, N-terminal [PF02798] (5-77)
  IPR004045 Glutathione S-transferase, N-terminal [PS50404] (3-85)
  IPR036249 Thioredoxin-like superfamily [SSF52833] (4-90)
  IPR036282 Glutathione S-transferase, C-terminal domain superfamily [SSF47616] (87-152)

Organism: NCBI:txid303518